Protein AF-A0A2T4VNY6-F1 (afdb_monomer)

Sequence (238 aa):
MWALVLLGVLLARRQWLRTSVVDACFAGVVLPFLPVFALAEHAMARSGLVWVPMKGPQLVMLALGVFAPIGLWLGGGLISVFALEAVVLWYTLGLGEHPGVRSPWEPWVTLVYGGLALAMLAYRVRSHTIELRLREARAEAEALERLARLFLVVRDATNTPLQTLELSLALLRKRHPECAPTVATMERSVERLRAFAQRLGIADPLVVWREGDESFDAESMLQRLEADLARELERRRR

Radius of gyration: 35.68 Å; Cα contacts (8 Å, |Δi|>4): 143; chains: 1; bounding box: 67×38×106 Å

Foldseek 3Di:
DLLVVLVVVCVVPVPPDDPVSLLVSVCVVLVVVLVVLLVVLVVVLVVLAADEHPPSLLVSLQCLLPPPPDPLVSSLVSLVVSLVSQVVSCVVSVLCPRPRYPDNPPPVVSVVSSVVSSVSNVVVVVVVVVVVVVVVVVVVLVVLQVVLVLLLLVLVVLPVVLVVLVVVLVVCCVPCVVCVVVSVVSVVVSVVSVVVSVVSCVSVVSHDDDPPCPDDPSVVVVVVVVVVVVVVVVVVVD

Secondary structure (DSSP, 8-state):
-HHHHHHHHHHHTTTS--HHHHHHHHHHHHTTHHHHHHHHHHHHHHH---B-TTHHHHHHHHHHHHH--S-HHHHHHHHHHHHHHHHHHHHHTTTTT-TTB--TTTTHHHHHHHHHHHHHHHHHHHHHHHHHHHHHHHHHHHHHHHHHHHHHHHHHHHHHHHHHHHHHHHHHHHH-GGGHHHHHHHHHHHHHHHHHHHHHGGGGGG----TTTTS--HHHHHHHHHHHHHHHHHHHT-

Solvent-accessible surface area (backbone atoms only — not comparable to full-atom values): 13309 Å² total; per-residue (Å²): 111,70,63,58,54,54,49,51,54,50,64,74,42,64,91,74,67,50,68,68,58,55,41,52,51,51,48,64,59,53,58,64,48,54,64,52,51,55,50,49,52,57,52,47,68,73,63,71,54,77,51,73,80,71,54,68,57,45,53,49,30,41,47,44,25,70,66,54,91,44,56,72,67,62,46,45,48,50,37,50,50,52,43,49,49,53,47,53,50,41,67,75,67,44,47,84,78,39,92,37,53,80,62,84,61,62,58,59,57,51,48,51,43,37,52,50,15,48,52,45,37,52,49,52,58,50,49,54,54,51,51,50,53,51,50,51,53,48,52,52,51,53,51,51,33,50,52,25,49,49,34,46,34,52,31,59,63,45,48,61,59,49,53,52,50,53,52,51,50,55,51,46,54,72,74,41,62,92,49,46,75,60,52,58,52,51,53,55,51,51,51,51,52,50,55,50,39,54,60,36,54,71,33,57,86,62,49,82,87,53,97,82,63,84,76,74,59,47,65,64,53,50,52,52,48,54,56,50,52,53,54,54,56,54,58,75,74,107

Mean predicted aligned error: 12.11 Å

pLDDT: mean 81.72, std 9.08, range [50.19, 93.25]

Nearest PDB structures (foldseek):
  7mly-assembly1_C  TM=2.641E-01  e=6.240E+00  Sus scrofa

Structure (mmCIF, N/CA/C/O backbone):
data_AF-A0A2T4VNY6-F1
#
_entry.id   AF-A0A2T4VNY6-F1
#
loop_
_atom_site.group_PDB
_atom_site.id
_atom_site.type_symbol
_atom_site.label_atom_id
_atom_site.label_alt_id
_atom_site.label_comp_id
_atom_site.label_asym_id
_atom_site.label_entity_id
_atom_site.label_seq_id
_atom_site.pdbx_PDB_ins_code
_atom_site.Cartn_x
_atom_site.Cartn_y
_atom_site.Cartn_z
_atom_site.occupancy
_atom_site.B_iso_or_equiv
_atom_site.auth_seq_id
_atom_site.auth_comp_id
_atom_site.auth_asym_id
_atom_site.auth_atom_id
_atom_site.pdbx_PDB_model_num
ATOM 1 N N . MET A 1 1 ? -1.559 -4.144 -34.492 1.00 53.84 1 MET A N 1
ATOM 2 C CA . MET A 1 1 ? -2.510 -5.282 -34.471 1.00 53.84 1 MET A CA 1
ATOM 3 C C . MET A 1 1 ? -2.284 -6.214 -33.282 1.00 53.84 1 MET A C 1
ATOM 5 O O . MET A 1 1 ? -3.204 -6.367 -32.495 1.00 53.84 1 MET A O 1
ATOM 9 N N . TRP A 1 2 ? -1.079 -6.759 -33.073 1.00 56.75 2 TRP A N 1
ATOM 10 C CA . TRP A 1 2 ? -0.781 -7.697 -31.972 1.00 56.75 2 TRP A CA 1
ATOM 11 C C . TRP A 1 2 ? -1.066 -7.171 -30.554 1.00 56.75 2 TRP A C 1
ATOM 13 O O . TRP A 1 2 ? -1.678 -7.875 -29.754 1.00 56.75 2 TRP A O 1
ATOM 23 N N . ALA A 1 3 ? -0.725 -5.911 -30.263 1.00 57.19 3 ALA A N 1
ATOM 24 C CA . ALA A 1 3 ? -1.009 -5.295 -28.963 1.00 57.19 3 ALA A CA 1
ATOM 25 C C . ALA A 1 3 ? -2.515 -5.202 -28.648 1.00 57.19 3 ALA A C 1
ATOM 27 O O . ALA A 1 3 ? -2.902 -5.373 -27.500 1.00 57.19 3 ALA A O 1
ATOM 28 N N . LEU A 1 4 ? -3.368 -4.995 -29.662 1.00 60.97 4 LEU A N 1
ATOM 29 C CA . LEU A 1 4 ? -4.827 -4.910 -29.501 1.00 60.97 4 LEU A CA 1
ATOM 30 C C . LEU A 1 4 ? -5.461 -6.283 -29.248 1.00 60.97 4 LEU A C 1
ATOM 32 O O . LEU A 1 4 ? -6.400 -6.385 -28.465 1.00 60.97 4 LEU A O 1
ATOM 36 N N . VAL A 1 5 ? -4.919 -7.340 -29.860 1.00 66.44 5 VAL A N 1
ATOM 37 C CA . VAL A 1 5 ? -5.351 -8.725 -29.611 1.00 66.44 5 VAL A CA 1
ATOM 38 C C . VAL A 1 5 ? -5.006 -9.140 -28.180 1.00 66.44 5 VAL A C 1
ATOM 40 O O . VAL A 1 5 ? -5.855 -9.673 -27.471 1.00 66.44 5 VAL A O 1
ATOM 43 N N . LEU A 1 6 ? -3.794 -8.822 -27.716 1.00 63.91 6 LEU A N 1
ATOM 44 C CA . LEU A 1 6 ? -3.367 -9.073 -26.337 1.00 63.91 6 LEU A CA 1
ATOM 45 C C . LEU A 1 6 ? -4.180 -8.261 -25.314 1.00 63.91 6 LEU A C 1
ATOM 47 O O . LEU A 1 6 ? -4.597 -8.812 -2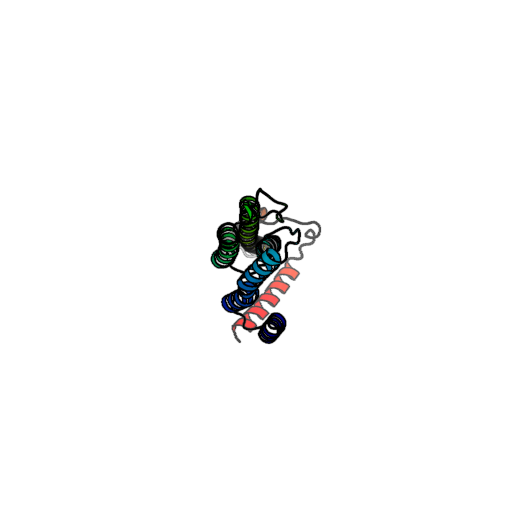4.296 1.00 63.91 6 LEU A O 1
ATOM 51 N N . LEU A 1 7 ? -4.488 -6.993 -25.615 1.00 64.69 7 LEU A N 1
ATOM 52 C CA . LEU A 1 7 ? -5.381 -6.161 -24.798 1.00 64.69 7 LEU A CA 1
ATOM 53 C C . LEU A 1 7 ? -6.800 -6.740 -24.727 1.00 64.69 7 LEU A C 1
ATOM 55 O O . LEU A 1 7 ? -7.385 -6.779 -23.647 1.00 64.69 7 LEU A O 1
ATOM 59 N N . GLY A 1 8 ? -7.331 -7.240 -25.846 1.00 71.81 8 GLY A N 1
ATOM 60 C CA . GLY A 1 8 ? -8.638 -7.899 -25.900 1.00 71.81 8 GLY A CA 1
ATOM 61 C C . GLY A 1 8 ? -8.691 -9.182 -25.066 1.00 71.81 8 GLY A C 1
ATOM 62 O O . GLY A 1 8 ? -9.647 -9.399 -24.324 1.00 71.81 8 GLY A O 1
ATOM 63 N N . VAL A 1 9 ? -7.634 -9.999 -25.113 1.00 64.38 9 VAL A N 1
ATOM 64 C CA . VAL A 1 9 ? -7.513 -11.224 -24.304 1.00 64.38 9 VAL A CA 1
ATOM 65 C C . VAL A 1 9 ? -7.380 -10.905 -22.809 1.00 64.38 9 VAL A C 1
ATOM 67 O O . VAL A 1 9 ? -7.988 -11.585 -21.979 1.00 64.38 9 VAL A O 1
ATOM 70 N N . LEU A 1 10 ? -6.643 -9.848 -22.455 1.00 61.59 10 LEU A N 1
ATOM 71 C CA . LEU A 1 10 ? -6.518 -9.366 -21.075 1.00 61.59 10 LEU A CA 1
ATOM 72 C C . LEU A 1 10 ? -7.848 -8.839 -20.521 1.00 61.59 10 LEU A C 1
ATOM 74 O O . LEU A 1 10 ? -8.231 -9.192 -19.405 1.00 61.59 10 LEU A O 1
ATOM 78 N N . LEU A 1 11 ? -8.582 -8.043 -21.303 1.00 66.62 11 LEU A N 1
ATOM 79 C CA . LEU A 1 11 ? -9.905 -7.546 -20.915 1.00 66.62 11 LEU A CA 1
ATOM 80 C C . LEU A 1 11 ? -10.918 -8.683 -20.745 1.00 66.62 11 LEU A C 1
ATOM 82 O O . LEU A 1 11 ? -11.695 -8.664 -19.791 1.00 66.62 11 LEU A O 1
ATOM 86 N N . ALA A 1 12 ? -10.869 -9.699 -21.609 1.00 68.06 12 ALA A N 1
ATOM 87 C CA . ALA A 1 12 ? -11.760 -10.855 -21.540 1.00 68.06 12 ALA A CA 1
ATOM 88 C C . ALA A 1 12 ? -11.491 -11.767 -20.327 1.00 68.06 12 ALA A C 1
ATOM 90 O O . ALA A 1 12 ? -12.400 -12.448 -19.859 1.00 68.06 12 ALA A O 1
ATOM 91 N N . ARG A 1 13 ? -10.262 -11.785 -19.787 1.00 65.62 13 ARG A N 1
ATOM 92 C CA . ARG A 1 13 ? -9.865 -12.644 -18.651 1.00 65.62 13 ARG A CA 1
ATOM 93 C C . ARG A 1 13 ? -9.590 -11.887 -17.348 1.00 65.62 13 ARG A C 1
ATOM 95 O O . ARG A 1 13 ? -8.937 -12.425 -16.453 1.00 65.62 13 ARG A O 1
ATOM 102 N N . ARG A 1 14 ? -10.145 -10.675 -17.203 1.00 60.75 14 ARG A N 1
ATOM 103 C CA . ARG A 1 14 ? -9.954 -9.745 -16.065 1.00 60.75 14 ARG A CA 1
ATOM 104 C C . ARG A 1 14 ? -10.082 -10.376 -14.668 1.00 60.75 14 ARG A C 1
ATOM 106 O O . ARG A 1 14 ? -9.452 -9.898 -13.734 1.00 60.75 14 ARG A O 1
ATOM 113 N N . GLN A 1 15 ? -10.875 -11.437 -14.518 1.00 60.34 15 GLN A N 1
ATOM 114 C CA . GLN A 1 15 ? -11.216 -12.032 -13.219 1.00 60.34 15 GLN A CA 1
ATOM 115 C C . GLN A 1 15 ? -10.209 -13.085 -12.703 1.00 60.34 15 GLN A C 1
ATOM 117 O O . GLN A 1 15 ? -10.272 -13.444 -11.534 1.00 60.34 15 GLN A O 1
ATOM 122 N N . TRP A 1 16 ? -9.269 -13.559 -13.536 1.00 56.53 16 TRP A N 1
ATOM 123 C CA . TRP A 1 16 ? -8.341 -14.664 -13.203 1.00 56.53 16 TRP A CA 1
ATOM 124 C C . TRP A 1 16 ? -6.871 -14.335 -13.503 1.00 56.53 16 TRP A C 1
ATOM 126 O O . TRP A 1 16 ? -6.031 -15.221 -13.684 1.00 56.53 16 TRP A O 1
ATOM 136 N N . LEU A 1 17 ? -6.549 -13.049 -13.614 1.00 57.88 17 LEU A N 1
ATOM 137 C CA . LEU A 1 17 ? -5.232 -12.603 -14.044 1.00 57.88 17 LEU A CA 1
ATOM 138 C C . LEU A 1 17 ? -4.223 -12.667 -12.901 1.00 57.88 17 LEU A C 1
ATOM 140 O O . LEU A 1 17 ? -4.126 -11.775 -12.064 1.00 57.88 17 LEU A O 1
ATOM 144 N N . ARG A 1 18 ? -3.436 -13.747 -12.909 1.00 71.69 18 ARG A N 1
ATOM 145 C CA . ARG A 1 18 ? -2.173 -13.822 -12.174 1.00 71.69 18 ARG A CA 1
ATOM 146 C C . ARG A 1 18 ? -1.235 -12.723 -12.676 1.00 71.69 18 ARG A C 1
ATOM 148 O O . ARG A 1 18 ? -1.116 -12.515 -13.884 1.00 71.69 18 ARG A O 1
ATOM 155 N N . THR A 1 19 ? -0.533 -12.074 -11.752 1.00 73.75 19 THR A N 1
ATOM 156 C CA . THR A 1 19 ? 0.481 -11.038 -12.018 1.00 73.75 19 THR A CA 1
ATOM 157 C C . THR A 1 19 ? 1.498 -11.469 -13.077 1.00 73.75 19 THR A C 1
ATOM 159 O O . THR A 1 19 ? 1.811 -10.695 -13.975 1.00 73.75 19 THR A O 1
ATOM 162 N N . SER A 1 20 ? 1.900 -12.743 -13.080 1.00 74.00 20 SER A N 1
ATOM 163 C CA . SER A 1 20 ? 2.827 -13.292 -14.079 1.00 74.00 20 SER A CA 1
ATOM 164 C C . SER A 1 20 ? 2.315 -13.248 -15.525 1.00 74.00 20 SER A C 1
ATOM 166 O O . SER A 1 20 ? 3.112 -13.121 -16.450 1.00 74.00 20 SER A O 1
ATOM 168 N N . VAL A 1 21 ? 0.999 -13.339 -15.750 1.00 78.19 21 VAL A N 1
ATOM 169 C CA . VAL A 1 21 ? 0.408 -13.298 -17.101 1.00 78.19 21 VAL A CA 1
ATOM 170 C C . VAL A 1 21 ? 0.390 -11.868 -17.638 1.00 78.19 21 VAL A C 1
ATOM 172 O O . VAL A 1 21 ? 0.643 -11.655 -18.822 1.00 78.19 21 VAL A O 1
ATOM 175 N N . VAL A 1 22 ? 0.137 -10.888 -16.766 1.00 78.50 22 VAL A N 1
ATOM 176 C CA . VAL A 1 22 ? 0.217 -9.461 -17.115 1.00 78.50 22 VAL A CA 1
ATOM 177 C C . VAL A 1 22 ? 1.655 -9.094 -17.475 1.00 78.50 22 VAL A C 1
ATOM 179 O O . VAL A 1 22 ? 1.878 -8.479 -18.517 1.00 78.50 22 VAL A O 1
ATOM 182 N N . ASP A 1 23 ? 2.623 -9.545 -16.676 1.00 78.06 23 ASP A N 1
ATOM 183 C CA . ASP A 1 23 ? 4.048 -9.296 -16.911 1.00 78.06 23 ASP A CA 1
ATOM 184 C C . ASP A 1 23 ? 4.531 -9.921 -18.226 1.00 78.06 23 ASP A C 1
ATOM 186 O O . ASP A 1 23 ? 5.184 -9.252 -19.027 1.00 78.06 23 ASP A O 1
ATOM 190 N N . ALA A 1 24 ? 4.158 -11.177 -18.498 1.00 77.94 24 ALA A N 1
ATOM 191 C CA . ALA A 1 24 ? 4.508 -11.862 -19.742 1.00 77.94 24 ALA A CA 1
ATOM 192 C C . ALA A 1 24 ? 3.873 -11.194 -20.972 1.00 77.94 24 ALA A C 1
ATOM 194 O O . ALA A 1 24 ? 4.525 -11.028 -22.002 1.00 77.94 24 ALA A O 1
ATOM 195 N N . CYS A 1 25 ? 2.611 -10.773 -20.863 1.00 82.19 25 CYS A N 1
ATOM 196 C CA . CYS A 1 25 ? 1.921 -10.057 -21.929 1.00 82.19 25 CYS A CA 1
ATOM 197 C C . CYS A 1 25 ? 2.586 -8.707 -22.216 1.00 82.19 25 CYS A C 1
ATOM 199 O O . CYS A 1 25 ? 2.786 -8.345 -23.374 1.00 82.19 25 CYS A O 1
ATOM 201 N N . PHE A 1 26 ? 2.944 -7.968 -21.167 1.00 80.06 26 PHE A N 1
ATOM 202 C CA . PHE A 1 26 ? 3.612 -6.682 -21.300 1.00 80.06 26 PHE A CA 1
ATOM 203 C C . PHE A 1 26 ? 5.006 -6.842 -21.920 1.00 80.06 26 PHE A C 1
ATOM 205 O O . PHE A 1 26 ? 5.328 -6.150 -22.885 1.00 80.06 26 PHE A O 1
ATOM 212 N N . ALA A 1 27 ? 5.800 -7.807 -21.443 1.00 81.56 27 ALA A N 1
ATOM 213 C CA . ALA A 1 27 ? 7.085 -8.143 -22.049 1.00 81.56 27 ALA A CA 1
ATOM 214 C C . ALA A 1 27 ? 6.918 -8.511 -23.531 1.00 81.56 27 ALA A C 1
ATOM 216 O O . ALA A 1 27 ? 7.648 -7.990 -24.365 1.00 81.56 27 ALA A O 1
ATOM 217 N N . GLY A 1 28 ? 5.907 -9.315 -23.877 1.00 82.56 28 GLY A N 1
ATOM 218 C CA . GLY A 1 28 ? 5.599 -9.690 -25.260 1.00 82.56 28 GLY A CA 1
ATOM 219 C C . GLY A 1 28 ? 5.194 -8.522 -26.167 1.00 82.56 28 GLY A C 1
ATOM 220 O O . GLY A 1 28 ? 5.433 -8.582 -27.369 1.00 82.56 28 GLY A O 1
ATOM 221 N N . VAL A 1 29 ? 4.622 -7.444 -25.619 1.00 84.81 29 VAL A N 1
ATOM 222 C CA . VAL A 1 29 ? 4.325 -6.217 -26.379 1.00 84.81 29 VAL A CA 1
ATOM 223 C C . VAL A 1 29 ? 5.580 -5.376 -26.592 1.00 84.81 29 VAL A C 1
ATOM 225 O O . VAL A 1 29 ? 5.722 -4.764 -27.648 1.00 84.81 29 VAL A O 1
ATOM 228 N N . VAL A 1 30 ? 6.485 -5.340 -25.613 1.00 84.50 30 VAL A N 1
ATOM 229 C CA . VAL A 1 30 ? 7.654 -4.455 -25.648 1.00 84.50 30 VAL A CA 1
ATOM 230 C C . VAL A 1 30 ? 8.851 -5.081 -26.372 1.00 84.50 30 VAL A C 1
ATOM 232 O O . VAL A 1 30 ? 9.540 -4.387 -27.113 1.00 84.50 30 VAL A O 1
ATOM 235 N N . LEU A 1 31 ? 9.091 -6.385 -26.222 1.00 85.50 31 LEU A N 1
ATOM 236 C CA . LEU A 1 31 ? 10.227 -7.084 -26.844 1.00 85.50 31 LEU A CA 1
ATOM 237 C C . LEU A 1 31 ? 10.340 -6.887 -28.368 1.00 85.50 31 LEU A C 1
ATOM 239 O O . LEU A 1 31 ? 11.452 -6.673 -28.847 1.00 85.50 31 LEU A O 1
ATOM 243 N N . PRO A 1 32 ? 9.238 -6.905 -29.145 1.00 88.31 32 PRO A N 1
ATOM 244 C CA . PRO A 1 32 ? 9.289 -6.676 -30.586 1.00 88.31 32 PRO A CA 1
ATOM 245 C C . PRO A 1 32 ? 9.816 -5.295 -30.989 1.00 88.31 32 PRO A C 1
ATOM 247 O O . PRO A 1 32 ? 10.203 -5.122 -32.141 1.00 88.31 32 PRO A O 1
ATOM 250 N N . PHE A 1 33 ? 9.851 -4.314 -30.080 1.00 85.88 33 PHE A N 1
ATOM 251 C CA . PHE A 1 33 ? 10.406 -2.997 -30.387 1.00 85.88 33 PHE A CA 1
ATOM 252 C C . PHE A 1 33 ? 11.932 -3.009 -30.535 1.00 85.88 33 PHE A C 1
ATOM 254 O O . PHE A 1 33 ? 12.436 -2.186 -31.291 1.00 85.88 33 PHE A O 1
ATOM 261 N N . LEU A 1 34 ? 12.646 -3.950 -29.900 1.00 84.69 34 LEU A N 1
ATOM 262 C CA . LEU A 1 34 ? 14.105 -4.101 -30.033 1.00 84.69 34 LEU A CA 1
ATOM 263 C C . LEU A 1 34 ? 14.524 -4.252 -31.516 1.00 84.69 34 LEU A C 1
ATOM 265 O O . LEU A 1 34 ? 15.126 -3.332 -32.077 1.00 84.69 34 LEU A O 1
ATOM 269 N N . PRO A 1 35 ? 14.097 -5.311 -32.246 1.00 87.56 35 PRO A N 1
ATOM 270 C CA . PRO A 1 35 ? 14.484 -5.469 -33.648 1.00 87.56 35 PRO A CA 1
ATOM 271 C C . PRO A 1 35 ? 13.928 -4.361 -34.552 1.00 87.56 35 PRO A C 1
ATOM 273 O O . PRO A 1 35 ? 14.544 -4.040 -35.567 1.00 87.56 35 PRO A O 1
ATOM 276 N N . VAL A 1 36 ? 12.785 -3.757 -34.202 1.00 87.94 36 VAL A N 1
ATOM 277 C CA . VAL A 1 36 ? 12.214 -2.631 -34.958 1.00 87.94 36 VAL A CA 1
ATOM 278 C C . VAL A 1 36 ? 13.118 -1.403 -34.871 1.00 87.94 36 VAL A C 1
ATOM 280 O O . VAL A 1 36 ? 13.376 -0.777 -35.898 1.00 87.94 36 VAL A O 1
ATOM 283 N N . PHE A 1 37 ? 13.630 -1.069 -33.684 1.00 85.81 37 PHE A N 1
ATOM 284 C CA . PHE A 1 37 ? 14.559 0.048 -33.524 1.00 85.81 37 PHE A CA 1
ATOM 285 C C . PHE A 1 37 ? 15.909 -0.242 -34.166 1.00 85.81 37 PHE A C 1
ATOM 287 O O . PHE A 1 37 ? 16.418 0.612 -34.890 1.00 85.81 37 PHE A O 1
ATOM 294 N N . ALA A 1 38 ? 16.440 -1.455 -34.001 1.00 86.06 38 ALA A N 1
ATOM 295 C CA . ALA A 1 38 ? 17.663 -1.861 -34.680 1.00 86.06 38 ALA A CA 1
ATOM 296 C C . ALA A 1 38 ? 17.542 -1.705 -36.208 1.00 86.06 38 ALA A C 1
ATOM 298 O O . ALA A 1 38 ? 18.424 -1.124 -36.842 1.00 86.06 38 ALA A O 1
ATOM 299 N N . LEU A 1 39 ? 16.433 -2.160 -36.803 1.00 87.69 39 LEU A N 1
ATOM 300 C CA . LEU A 1 39 ? 16.184 -2.037 -38.240 1.00 87.69 39 LEU A CA 1
ATOM 301 C C . LEU A 1 39 ? 16.003 -0.576 -38.676 1.00 87.69 39 LEU A C 1
ATOM 303 O O . LEU A 1 39 ? 16.523 -0.185 -39.721 1.00 87.69 39 LEU A O 1
ATOM 307 N N . ALA A 1 40 ? 15.287 0.230 -37.887 1.00 85.25 40 ALA A N 1
ATOM 308 C CA . ALA A 1 40 ? 15.065 1.644 -38.176 1.00 85.25 40 ALA A CA 1
ATOM 309 C C . ALA A 1 40 ? 16.384 2.432 -38.204 1.00 85.25 40 ALA A C 1
ATOM 311 O O . ALA A 1 40 ? 16.615 3.197 -39.138 1.00 85.25 40 ALA A O 1
ATOM 312 N N . GLU A 1 41 ? 17.273 2.195 -37.239 1.00 82.88 41 GLU A N 1
ATOM 313 C CA . GLU A 1 41 ? 18.590 2.841 -37.180 1.00 82.88 41 GLU A CA 1
ATOM 314 C C . GLU A 1 41 ? 19.491 2.383 -38.336 1.00 82.88 41 GLU A C 1
ATOM 316 O O . GLU A 1 41 ? 20.132 3.207 -38.984 1.00 82.88 41 GLU A O 1
ATOM 321 N N . HIS A 1 42 ? 19.463 1.093 -38.693 1.00 84.12 42 HIS A N 1
ATOM 322 C CA . HIS A 1 42 ? 20.175 0.593 -39.877 1.00 84.12 42 HIS A CA 1
ATOM 323 C C . HIS A 1 42 ? 19.663 1.214 -41.185 1.00 84.12 42 HIS A C 1
ATOM 325 O O . HIS A 1 42 ? 20.454 1.489 -42.089 1.00 84.12 42 HIS A O 1
ATOM 331 N N . ALA A 1 43 ? 18.350 1.414 -41.316 1.00 84.50 43 ALA A N 1
ATOM 332 C CA . ALA A 1 43 ? 17.756 2.041 -42.492 1.00 84.50 43 ALA A CA 1
ATOM 333 C C . ALA A 1 43 ? 18.121 3.531 -42.580 1.00 84.50 43 ALA A C 1
ATOM 335 O O . ALA A 1 43 ? 18.477 4.013 -43.656 1.00 84.50 43 ALA A O 1
ATOM 336 N N . MET A 1 44 ? 18.090 4.242 -41.448 1.00 80.69 44 MET A N 1
ATOM 337 C CA . MET A 1 44 ? 18.457 5.658 -41.377 1.00 80.69 44 MET A CA 1
ATOM 338 C C . MET A 1 44 ? 19.943 5.878 -41.654 1.00 80.69 44 MET A C 1
ATOM 340 O O . MET A 1 44 ? 20.270 6.752 -42.458 1.00 80.69 44 MET A O 1
ATOM 344 N N . ALA A 1 45 ? 20.821 5.019 -41.129 1.00 80.44 45 ALA A N 1
ATOM 345 C CA . ALA A 1 45 ? 22.256 5.067 -41.408 1.00 80.44 45 ALA A CA 1
ATOM 346 C C . ALA A 1 45 ? 22.577 4.997 -42.909 1.00 80.44 45 ALA A C 1
ATOM 348 O O . ALA A 1 45 ? 23.438 5.723 -43.401 1.00 80.44 45 ALA A O 1
ATOM 349 N N . ARG A 1 46 ? 21.831 4.189 -43.673 1.00 82.44 46 ARG A N 1
ATOM 350 C CA . ARG A 1 46 ? 22.010 4.079 -45.132 1.00 82.44 46 ARG A CA 1
ATOM 351 C C . ARG A 1 46 ? 21.381 5.223 -45.927 1.00 82.44 46 ARG A C 1
ATOM 353 O O . ARG A 1 46 ? 21.729 5.401 -47.089 1.00 82.44 46 ARG A O 1
ATOM 360 N N . SER A 1 47 ? 20.445 5.969 -45.341 1.00 80.31 47 SER A N 1
ATOM 361 C CA . SER A 1 47 ? 19.680 7.005 -46.048 1.00 80.31 47 SER A CA 1
ATOM 362 C C . SER A 1 47 ? 20.461 8.302 -46.288 1.00 80.31 47 SER A C 1
ATOM 364 O O . SER A 1 47 ? 20.057 9.107 -47.123 1.00 80.31 47 SER A O 1
ATOM 366 N N . GLY A 1 48 ? 21.564 8.522 -45.560 1.00 72.25 48 GLY A N 1
ATOM 367 C CA . GLY A 1 48 ? 22.387 9.733 -45.666 1.00 72.25 48 GLY A CA 1
ATOM 368 C C . GLY A 1 48 ? 21.715 11.017 -45.160 1.00 72.25 48 GLY A C 1
ATOM 369 O O . GLY A 1 48 ? 22.296 12.095 -45.275 1.00 72.25 48 GLY A O 1
ATOM 370 N N . LEU A 1 49 ? 20.503 10.924 -44.604 1.00 80.81 49 LEU A N 1
ATOM 371 C CA . LEU A 1 49 ? 19.807 12.048 -43.983 1.00 80.81 49 LEU A CA 1
ATOM 372 C C . LEU A 1 49 ? 20.465 12.423 -42.648 1.00 80.81 49 LEU A C 1
ATOM 374 O O . L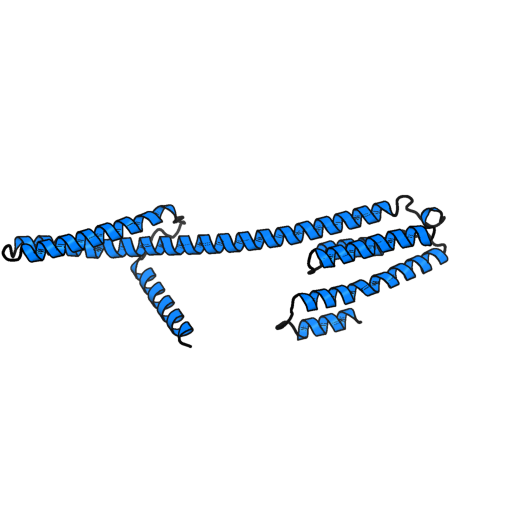EU A 1 49 ? 21.212 11.644 -42.068 1.00 80.81 49 LEU A O 1
ATOM 378 N N . VAL A 1 50 ? 20.170 13.622 -42.145 1.00 79.50 50 VAL A N 1
ATOM 379 C CA . VAL A 1 50 ? 20.526 14.012 -40.774 1.00 79.50 50 VAL A CA 1
ATOM 380 C C . VAL A 1 50 ? 19.418 13.526 -39.844 1.00 79.50 50 VAL A C 1
ATOM 382 O O . VAL A 1 50 ? 18.268 13.942 -39.992 1.00 79.50 50 VAL A O 1
ATOM 385 N N . TRP A 1 51 ? 19.748 12.678 -38.872 1.00 80.75 51 TRP A N 1
ATOM 386 C CA . TRP A 1 51 ? 18.807 12.228 -37.843 1.00 80.75 51 TRP A CA 1
ATOM 387 C C . TRP A 1 51 ? 19.430 12.316 -36.450 1.00 80.75 51 TRP A C 1
ATOM 389 O O . TRP A 1 51 ? 20.629 12.551 -36.284 1.00 80.75 51 TRP A O 1
ATOM 399 N N . VAL A 1 52 ? 18.584 12.186 -35.429 1.00 80.69 52 VAL A N 1
ATOM 400 C CA . VAL A 1 52 ? 19.031 12.070 -34.041 1.00 80.69 52 VAL A CA 1
ATOM 401 C C . VAL A 1 52 ? 18.888 10.601 -33.644 1.00 80.69 52 VAL A C 1
ATOM 403 O O . VAL A 1 52 ? 17.745 10.142 -33.532 1.00 80.69 52 VAL A O 1
ATOM 406 N N . PRO A 1 53 ? 19.999 9.865 -33.482 1.00 77.75 53 PRO A N 1
ATOM 407 C CA . PRO A 1 53 ? 19.942 8.452 -33.146 1.00 77.75 53 PRO A CA 1
ATOM 408 C C . PRO A 1 53 ? 19.333 8.217 -31.754 1.00 77.75 53 PRO A C 1
ATOM 410 O O . PRO A 1 53 ? 19.200 9.121 -30.926 1.00 77.75 53 PRO A O 1
ATOM 413 N N . MET A 1 54 ? 18.872 6.989 -31.514 1.00 78.19 54 MET A N 1
ATOM 414 C CA . MET A 1 54 ? 18.521 6.454 -30.189 1.00 78.19 54 MET A CA 1
ATOM 415 C C . MET A 1 54 ? 17.368 7.150 -29.439 1.00 78.19 54 MET A C 1
ATOM 417 O O . MET A 1 54 ? 17.096 6.829 -28.277 1.00 78.19 54 MET A O 1
ATOM 421 N N . LYS A 1 55 ? 16.605 8.041 -30.087 1.00 82.69 55 LYS A N 1
ATOM 422 C CA . LYS A 1 55 ? 15.420 8.676 -29.476 1.00 82.69 55 LYS A CA 1
ATOM 423 C C . LYS A 1 55 ? 14.298 7.685 -29.171 1.00 82.69 55 LYS A C 1
ATOM 425 O O . LYS A 1 55 ? 13.642 7.811 -28.138 1.00 82.69 55 LYS A O 1
ATOM 430 N N . GLY A 1 56 ? 14.104 6.687 -30.034 1.00 84.44 56 GLY A N 1
ATOM 431 C CA . GLY A 1 56 ? 13.117 5.620 -29.834 1.00 84.44 56 GLY A CA 1
ATOM 432 C C . GLY A 1 56 ? 13.356 4.841 -28.532 1.00 84.44 56 GLY A C 1
ATOM 433 O O . GLY A 1 56 ? 12.486 4.857 -27.658 1.00 84.44 56 GLY A O 1
ATOM 434 N N . PRO A 1 57 ? 14.548 4.241 -28.346 1.00 85.19 57 PRO A N 1
ATOM 435 C CA . PRO A 1 57 ? 14.917 3.559 -27.108 1.00 85.19 57 PRO A CA 1
ATOM 436 C C . PRO A 1 57 ? 14.796 4.435 -25.854 1.00 85.19 57 PRO A C 1
ATOM 438 O O . PRO A 1 57 ? 14.270 3.969 -24.846 1.00 85.19 57 PRO A O 1
ATOM 441 N N . GLN A 1 58 ? 15.213 5.709 -25.903 1.00 87.25 58 GLN A N 1
ATOM 442 C CA . GLN A 1 58 ? 15.087 6.641 -24.766 1.00 87.25 58 GLN A CA 1
ATOM 443 C C . GLN A 1 58 ? 13.625 6.812 -24.319 1.00 87.25 58 GLN A C 1
ATOM 445 O O . GLN A 1 58 ? 13.320 6.721 -23.127 1.00 87.25 58 GLN A O 1
ATOM 450 N N . LEU A 1 59 ? 12.708 7.022 -25.271 1.00 88.00 59 LEU A N 1
ATOM 451 C CA . LEU A 1 59 ? 11.280 7.175 -24.981 1.00 88.00 59 LEU A CA 1
ATOM 452 C C . LEU A 1 59 ? 10.665 5.886 -24.434 1.00 88.00 59 LEU A C 1
ATOM 454 O O . LEU A 1 59 ? 9.875 5.941 -23.493 1.00 88.00 59 LEU A O 1
ATOM 458 N N . VAL A 1 60 ? 11.047 4.728 -24.980 1.00 87.19 60 VAL A N 1
ATOM 459 C CA . VAL A 1 60 ? 10.556 3.432 -24.493 1.00 87.19 60 VAL A CA 1
ATOM 460 C C . VAL A 1 60 ? 11.075 3.136 -23.090 1.00 87.19 60 VAL A C 1
ATOM 462 O O . VAL A 1 60 ? 10.288 2.718 -22.248 1.00 87.19 60 VAL A O 1
ATOM 465 N N . MET A 1 61 ? 12.343 3.418 -22.785 1.00 87.44 61 MET A N 1
ATOM 466 C CA . MET A 1 61 ? 12.890 3.259 -21.431 1.00 87.44 61 MET A CA 1
ATOM 467 C C . MET A 1 61 ? 12.156 4.135 -20.408 1.00 87.44 61 MET A C 1
ATOM 469 O O . MET A 1 61 ? 11.780 3.648 -19.343 1.00 87.44 61 MET A O 1
ATOM 473 N N . LEU A 1 62 ? 11.872 5.398 -20.737 1.00 88.81 62 LEU A N 1
ATOM 474 C CA . LEU A 1 62 ? 11.074 6.270 -19.867 1.00 88.81 62 LEU A CA 1
ATOM 475 C C . LEU A 1 62 ? 9.634 5.768 -19.709 1.00 88.81 62 LEU A C 1
ATOM 477 O O . LEU A 1 62 ? 9.114 5.721 -18.594 1.00 88.81 62 LEU A O 1
ATOM 481 N N . ALA A 1 63 ? 9.001 5.350 -20.806 1.00 87.38 63 ALA A N 1
ATOM 482 C CA . ALA A 1 63 ? 7.661 4.778 -20.768 1.00 87.38 63 ALA A CA 1
ATOM 483 C C . ALA A 1 63 ? 7.621 3.502 -19.914 1.00 87.38 63 ALA A C 1
ATOM 485 O O . ALA A 1 63 ? 6.676 3.308 -19.156 1.00 87.38 63 ALA A O 1
ATOM 486 N N . LEU A 1 64 ? 8.662 2.668 -19.969 1.00 85.62 64 LEU A N 1
ATOM 487 C CA . LEU A 1 64 ? 8.826 1.505 -19.101 1.00 85.62 64 LEU A CA 1
ATOM 488 C C . LEU A 1 64 ? 8.937 1.917 -17.631 1.00 85.62 64 LEU A C 1
ATOM 490 O O . LEU A 1 64 ? 8.212 1.374 -16.804 1.00 85.62 64 LEU A O 1
ATOM 494 N N . GLY A 1 65 ? 9.767 2.908 -17.302 1.00 85.06 65 GLY A N 1
ATOM 495 C CA . GLY A 1 65 ? 9.897 3.405 -15.928 1.00 85.06 65 GLY A CA 1
ATOM 496 C C . GLY A 1 65 ? 8.579 3.928 -15.339 1.00 85.06 65 GLY A C 1
ATOM 497 O O . GLY A 1 65 ? 8.304 3.723 -14.157 1.00 85.06 65 GLY A O 1
ATOM 498 N N . VAL A 1 66 ? 7.737 4.563 -16.162 1.00 85.81 66 VAL A N 1
ATOM 499 C CA . VAL A 1 66 ? 6.448 5.132 -15.734 1.00 85.81 66 VAL A CA 1
ATOM 500 C C . VAL A 1 66 ? 5.334 4.088 -15.712 1.00 85.81 66 VAL A C 1
ATOM 502 O O . VAL A 1 66 ? 4.642 3.949 -14.704 1.00 85.81 66 VAL A O 1
ATOM 505 N N . PHE A 1 67 ? 5.138 3.365 -16.816 1.00 81.19 67 PHE A N 1
ATOM 506 C CA . PHE A 1 67 ? 3.938 2.564 -17.060 1.00 81.19 67 PHE A CA 1
ATOM 507 C C . PHE A 1 67 ? 4.095 1.084 -16.749 1.00 81.19 67 PHE A C 1
ATOM 509 O O . PHE A 1 67 ? 3.070 0.417 -16.622 1.00 81.19 67 PHE A O 1
ATOM 516 N N . ALA A 1 68 ? 5.315 0.552 -16.610 1.00 76.94 68 ALA A N 1
ATOM 517 C CA . ALA A 1 68 ? 5.484 -0.880 -16.391 1.00 76.94 68 ALA A CA 1
ATOM 518 C C . ALA A 1 68 ? 4.722 -1.306 -15.121 1.00 76.94 68 ALA A C 1
ATOM 520 O O . ALA A 1 68 ? 5.010 -0.799 -14.034 1.00 76.94 68 ALA A O 1
ATOM 521 N N . PRO A 1 69 ? 3.743 -2.224 -15.219 1.00 68.31 69 PRO A N 1
ATOM 522 C CA . PRO A 1 69 ? 3.134 -2.858 -14.047 1.00 68.31 69 PRO A CA 1
ATOM 523 C C . PRO A 1 69 ? 4.060 -3.917 -13.421 1.00 68.31 69 PRO A C 1
ATOM 525 O O . PRO A 1 69 ? 3.671 -4.601 -12.480 1.00 68.31 69 PRO A O 1
ATOM 528 N N . ILE A 1 70 ? 5.267 -4.054 -13.968 1.00 68.19 70 ILE A N 1
ATOM 529 C CA . ILE A 1 70 ? 6.165 -5.177 -13.782 1.00 68.19 70 ILE A CA 1
ATOM 530 C C . ILE A 1 70 ? 6.978 -5.025 -12.491 1.00 68.19 70 ILE A C 1
ATOM 532 O O . ILE A 1 70 ? 7.393 -3.923 -12.125 1.00 68.19 70 ILE A O 1
ATOM 536 N N . GLY A 1 71 ? 7.277 -6.147 -11.831 1.00 75.56 71 GLY A N 1
ATOM 537 C CA . GLY A 1 71 ? 8.231 -6.190 -10.724 1.00 75.56 71 GLY A CA 1
ATOM 538 C C . GLY A 1 71 ? 9.611 -5.617 -11.083 1.00 75.56 71 GLY A C 1
ATOM 539 O O . GLY A 1 71 ? 10.033 -5.613 -12.242 1.00 75.56 71 GLY A O 1
ATOM 540 N N . LEU A 1 72 ? 10.344 -5.173 -10.059 1.00 81.62 72 LEU A N 1
ATOM 541 C CA . LEU A 1 72 ? 11.627 -4.470 -10.203 1.00 81.62 72 LEU A CA 1
ATOM 542 C C . LEU A 1 72 ? 12.662 -5.257 -11.030 1.00 81.62 72 LEU A C 1
ATOM 544 O O . LEU A 1 72 ? 13.413 -4.668 -11.801 1.00 81.62 72 LEU A O 1
ATOM 548 N N . TRP A 1 73 ? 12.647 -6.589 -10.921 1.00 83.19 73 TRP A N 1
ATOM 549 C CA . TRP A 1 73 ? 13.539 -7.486 -11.658 1.00 83.19 73 TRP A CA 1
ATOM 550 C C . TRP A 1 73 ? 13.284 -7.498 -13.164 1.00 83.19 73 TRP A C 1
ATOM 552 O O . TRP A 1 73 ? 14.207 -7.292 -13.945 1.00 83.19 73 TRP A O 1
ATOM 562 N N . LEU A 1 74 ? 12.039 -7.730 -13.584 1.00 83.31 74 LEU A N 1
ATOM 563 C CA . LEU A 1 74 ? 11.696 -7.831 -15.003 1.00 83.31 74 LEU A CA 1
ATOM 564 C C . LEU A 1 74 ? 11.675 -6.446 -15.668 1.00 83.31 74 LEU A C 1
ATOM 566 O O . LEU A 1 74 ? 12.192 -6.304 -16.772 1.00 83.31 74 LEU A O 1
ATOM 570 N N . GLY A 1 75 ? 11.150 -5.415 -14.994 1.00 85.06 75 GLY A N 1
ATOM 571 C CA . GLY A 1 75 ? 11.186 -4.038 -15.498 1.00 85.06 75 GLY A CA 1
ATOM 572 C C . GLY A 1 75 ? 12.616 -3.505 -15.616 1.00 85.06 75 GLY A C 1
ATOM 573 O O . GLY A 1 75 ? 12.990 -2.964 -16.655 1.00 85.06 75 GLY A O 1
ATOM 574 N N . GLY A 1 76 ? 13.441 -3.732 -14.589 1.00 88.06 76 GLY A N 1
ATOM 575 C CA . GLY A 1 76 ? 14.854 -3.363 -14.614 1.00 88.06 76 GLY A CA 1
ATOM 576 C C . GLY A 1 76 ? 15.648 -4.149 -15.655 1.00 88.06 76 GLY A C 1
ATOM 577 O O . GLY A 1 76 ? 16.449 -3.566 -16.377 1.00 88.06 76 GLY A O 1
ATOM 578 N N . GLY A 1 77 ? 15.373 -5.449 -15.796 1.00 88.31 77 GLY A N 1
ATOM 579 C CA . GLY A 1 77 ? 15.953 -6.284 -16.845 1.00 88.31 77 GLY A CA 1
ATOM 580 C C . GLY A 1 77 ? 15.635 -5.761 -18.245 1.00 88.31 77 GLY A C 1
ATOM 581 O O . GLY A 1 77 ? 16.543 -5.623 -19.059 1.00 88.31 77 GLY A O 1
ATOM 582 N N . LEU A 1 78 ? 14.377 -5.393 -18.510 1.00 86.81 78 LEU A N 1
ATOM 583 C CA . LEU A 1 78 ? 13.976 -4.834 -19.802 1.00 86.81 78 LEU A CA 1
ATOM 584 C C . LEU A 1 78 ? 14.697 -3.512 -20.096 1.00 86.81 78 LEU A C 1
ATOM 586 O O . LEU A 1 78 ? 15.262 -3.361 -21.175 1.00 86.81 78 LEU A O 1
ATOM 590 N N . ILE A 1 79 ? 14.724 -2.580 -19.136 1.00 89.31 79 ILE A N 1
ATOM 591 C CA . ILE A 1 79 ? 15.428 -1.295 -19.293 1.00 89.31 79 ILE A CA 1
ATOM 592 C C . ILE A 1 79 ? 16.916 -1.535 -19.581 1.00 89.31 79 ILE A C 1
ATOM 594 O O . ILE A 1 79 ? 17.462 -0.925 -20.498 1.00 89.31 79 ILE A O 1
ATOM 598 N N . SER A 1 80 ? 17.554 -2.465 -18.866 1.00 88.94 80 SER A N 1
ATOM 599 C CA . SER A 1 80 ? 18.953 -2.839 -19.098 1.00 88.94 80 SER A CA 1
ATOM 600 C C . SER A 1 80 ? 19.188 -3.426 -20.490 1.00 88.94 80 SER A C 1
ATOM 602 O O . SER A 1 80 ? 20.198 -3.109 -21.110 1.00 88.94 80 SER A O 1
ATOM 604 N N . VAL A 1 81 ? 18.264 -4.241 -21.013 1.00 91.00 81 VAL A N 1
ATOM 605 C CA . VAL A 1 81 ? 18.359 -4.794 -22.376 1.00 91.00 81 VAL A CA 1
ATOM 606 C C . VAL A 1 81 ? 18.278 -3.686 -23.429 1.00 91.00 81 VAL A C 1
ATOM 608 O O . VAL A 1 81 ? 19.117 -3.657 -24.323 1.00 91.00 81 VAL A O 1
ATOM 611 N N . PHE A 1 82 ? 17.341 -2.740 -23.303 1.00 87.19 82 PHE A N 1
ATOM 612 C CA . PHE A 1 82 ? 17.253 -1.588 -24.218 1.00 87.19 82 PHE A CA 1
ATOM 613 C C . PHE A 1 82 ? 18.475 -0.665 -24.118 1.00 87.19 82 PHE A C 1
ATOM 615 O O . PHE A 1 82 ? 18.956 -0.155 -25.130 1.00 87.19 82 PHE A O 1
ATOM 622 N N . ALA A 1 83 ? 18.999 -0.451 -22.910 1.00 89.31 83 ALA A N 1
ATOM 623 C CA . ALA A 1 83 ? 20.216 0.326 -22.706 1.00 89.31 83 ALA A CA 1
ATOM 624 C C . ALA A 1 83 ? 21.434 -0.358 -23.350 1.00 89.31 83 ALA A C 1
ATOM 626 O O . ALA A 1 83 ? 22.228 0.302 -24.018 1.00 89.31 83 ALA A O 1
ATOM 627 N N . LEU A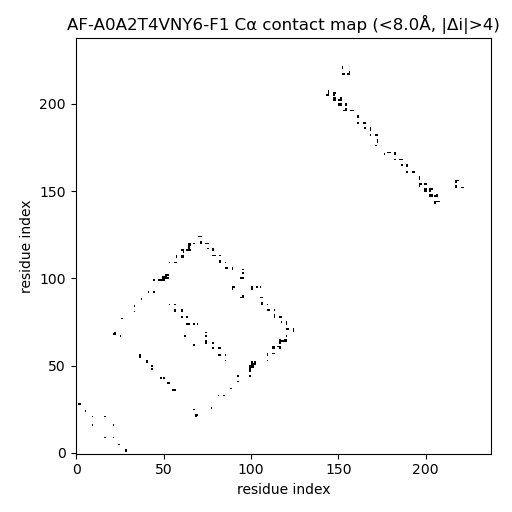 1 84 ? 21.558 -1.680 -23.192 1.00 89.50 84 LEU A N 1
ATOM 628 C CA . LEU A 1 84 ? 22.629 -2.470 -23.795 1.00 89.50 84 LEU A CA 1
ATOM 629 C C . LEU A 1 84 ? 22.524 -2.482 -25.324 1.00 89.50 84 LEU A C 1
ATOM 631 O O . LEU A 1 84 ? 23.533 -2.293 -25.996 1.00 89.50 84 LEU A O 1
ATOM 635 N N . GLU A 1 85 ? 21.320 -2.648 -25.875 1.00 86.75 85 GLU A N 1
ATOM 636 C CA . GLU A 1 85 ? 21.085 -2.592 -27.321 1.00 86.75 85 GLU A CA 1
ATOM 637 C C . GLU A 1 85 ? 21.538 -1.251 -27.909 1.00 86.75 85 GLU A C 1
ATOM 639 O O . GLU A 1 85 ? 22.258 -1.237 -28.905 1.00 86.75 85 GLU A O 1
ATOM 644 N N . ALA A 1 86 ? 21.199 -0.130 -27.265 1.00 84.81 86 ALA A N 1
ATOM 645 C CA . ALA A 1 86 ? 21.623 1.193 -27.721 1.00 84.81 86 ALA A CA 1
ATOM 646 C C . ALA A 1 86 ? 23.157 1.338 -27.760 1.00 84.81 86 ALA A C 1
ATOM 648 O O . ALA A 1 86 ? 23.704 1.917 -28.698 1.00 84.81 86 ALA A O 1
ATOM 649 N N . VAL A 1 87 ? 23.863 0.777 -26.771 1.00 87.38 87 VAL A N 1
ATOM 650 C CA . VAL A 1 87 ? 25.334 0.761 -26.741 1.00 87.38 87 VAL A CA 1
ATOM 651 C C . VAL A 1 87 ? 25.896 -0.123 -27.857 1.00 87.38 87 VAL A C 1
ATOM 653 O O . VAL A 1 87 ? 26.815 0.290 -28.564 1.00 87.38 87 VAL A O 1
ATOM 656 N N . VAL A 1 88 ? 25.338 -1.319 -28.057 1.00 88.00 88 VAL A N 1
ATOM 657 C CA . VAL A 1 88 ? 25.770 -2.238 -29.122 1.00 88.00 88 VAL A CA 1
ATOM 658 C C . VAL A 1 88 ? 25.562 -1.609 -30.500 1.00 88.00 88 VAL A C 1
ATOM 660 O O . VAL A 1 88 ? 26.469 -1.653 -31.331 1.00 88.00 88 VAL A O 1
ATOM 663 N N . LEU A 1 89 ? 24.414 -0.972 -30.745 1.00 83.94 89 LEU A N 1
ATOM 664 C CA . LEU A 1 89 ? 24.133 -0.272 -32.001 1.00 83.94 89 LEU A CA 1
ATOM 665 C C . LEU A 1 89 ? 25.117 0.877 -32.241 1.00 83.94 89 LEU A C 1
ATOM 667 O O . LEU A 1 89 ? 25.623 1.013 -33.351 1.00 83.94 89 LEU A O 1
ATOM 671 N N . TRP A 1 90 ? 25.452 1.651 -31.205 1.00 83.06 90 TRP A N 1
ATOM 672 C CA . TRP A 1 90 ? 26.418 2.747 -31.314 1.00 83.06 90 TRP A CA 1
ATOM 673 C C . TRP A 1 90 ? 27.778 2.293 -31.855 1.00 83.06 90 TRP A C 1
ATOM 675 O O . TRP A 1 90 ? 28.295 2.876 -32.811 1.00 83.06 90 TRP A O 1
ATOM 685 N N . TYR A 1 91 ? 28.338 1.228 -31.274 1.00 86.25 91 TYR A N 1
ATOM 686 C CA . TYR A 1 91 ? 29.651 0.717 -31.669 1.00 86.25 91 TYR A CA 1
ATOM 687 C C . TYR A 1 91 ? 29.624 -0.069 -32.984 1.00 86.25 91 TYR A C 1
ATOM 689 O O . TYR A 1 91 ? 30.568 0.023 -33.761 1.00 86.25 91 TYR A O 1
ATOM 697 N N . THR A 1 92 ? 28.559 -0.827 -33.256 1.00 85.12 92 THR A N 1
ATOM 698 C CA . THR A 1 92 ? 28.474 -1.658 -34.473 1.00 85.12 92 THR A CA 1
ATOM 699 C C . THR A 1 92 ? 28.224 -0.844 -35.740 1.00 85.12 92 THR A C 1
ATOM 701 O O . THR A 1 92 ? 28.753 -1.192 -36.792 1.00 85.12 92 THR A O 1
ATOM 704 N N . LEU A 1 93 ? 27.458 0.247 -35.651 1.00 78.81 93 LEU A N 1
ATOM 705 C CA . LEU A 1 93 ? 27.160 1.127 -36.787 1.00 78.81 93 LEU A CA 1
ATOM 706 C C . LEU A 1 93 ? 28.185 2.259 -36.966 1.00 78.81 93 LEU A C 1
ATOM 708 O O . LEU A 1 93 ? 28.060 3.030 -37.915 1.00 78.81 93 LEU A O 1
ATOM 712 N N . GLY A 1 94 ? 29.174 2.390 -36.072 1.00 76.69 94 GLY A N 1
ATOM 713 C CA . GLY A 1 94 ? 30.171 3.465 -36.145 1.00 76.69 94 GLY A CA 1
ATOM 714 C C . GLY A 1 94 ? 29.545 4.863 -36.083 1.00 76.69 94 GLY A C 1
ATOM 715 O O . GLY A 1 94 ? 30.037 5.798 -36.712 1.00 76.69 94 GLY A O 1
ATOM 716 N N . LEU A 1 95 ? 28.435 5.011 -35.348 1.00 72.44 95 LEU A N 1
ATOM 717 C CA . LEU A 1 95 ? 27.600 6.221 -35.359 1.00 72.44 95 LEU A CA 1
ATOM 718 C C . LEU A 1 95 ? 28.348 7.480 -34.894 1.00 72.44 95 LEU A C 1
ATOM 720 O O . LEU A 1 95 ? 27.982 8.583 -35.291 1.00 72.44 95 LEU A O 1
ATOM 724 N N . GLY A 1 96 ? 29.419 7.324 -34.112 1.00 71.69 96 GLY A N 1
ATOM 725 C CA . GLY A 1 96 ? 30.258 8.439 -33.666 1.00 71.69 96 GLY A CA 1
ATOM 726 C C . GLY A 1 96 ? 31.060 9.122 -34.777 1.00 71.69 96 GLY A C 1
ATOM 727 O O . GLY A 1 96 ? 31.401 10.292 -34.637 1.00 71.69 96 GLY A O 1
ATOM 728 N N . GLU A 1 97 ? 31.334 8.428 -35.883 1.00 71.25 97 GLU A N 1
ATOM 729 C CA . GLU A 1 97 ? 32.109 8.959 -37.015 1.00 71.25 97 GLU A CA 1
ATOM 730 C C . GLU A 1 97 ? 31.217 9.312 -38.217 1.00 71.25 97 GLU A C 1
ATOM 732 O O . GLU A 1 97 ? 31.687 9.847 -39.223 1.00 71.25 97 GLU A O 1
ATOM 737 N N . HIS A 1 98 ? 29.913 9.034 -38.126 1.00 73.75 98 HIS A N 1
ATOM 738 C CA . HIS A 1 98 ? 28.998 9.194 -39.246 1.00 73.75 98 HIS A CA 1
ATOM 739 C C . HIS A 1 98 ? 28.625 10.679 -39.443 1.00 73.75 98 HIS A C 1
ATOM 741 O O . HIS A 1 98 ? 28.061 11.299 -38.539 1.00 73.75 98 HIS A O 1
ATOM 747 N N . PRO A 1 99 ? 28.826 11.265 -40.642 1.00 67.38 99 PRO A N 1
ATOM 748 C CA . PRO A 1 99 ? 28.638 12.704 -40.882 1.00 67.38 99 PRO A CA 1
ATOM 749 C C . PRO A 1 99 ? 27.184 13.197 -40.754 1.00 67.38 99 PRO A C 1
ATOM 751 O O . PRO A 1 99 ? 26.935 14.399 -40.739 1.00 67.38 99 PRO A O 1
ATOM 754 N N . GLY A 1 100 ? 26.217 12.278 -40.663 1.00 66.69 100 GLY A N 1
ATOM 755 C CA . GLY A 1 100 ? 24.792 12.577 -40.482 1.00 66.69 100 GLY A CA 1
ATOM 756 C C . GLY A 1 100 ? 24.345 12.675 -39.019 1.00 66.69 100 GLY A C 1
ATOM 757 O O . GLY A 1 100 ? 23.194 13.031 -38.764 1.00 66.69 100 GLY A O 1
ATOM 758 N N . VAL A 1 101 ? 25.221 12.368 -38.054 1.00 74.12 101 VAL A N 1
ATOM 759 C CA . VAL A 1 101 ? 24.866 12.312 -36.630 1.00 74.12 101 VAL A CA 1
ATOM 760 C C . VAL A 1 101 ? 25.100 13.663 -35.964 1.00 74.12 101 VAL A C 1
ATOM 762 O O . VAL A 1 101 ? 26.202 14.203 -35.936 1.00 74.12 101 VAL A O 1
ATOM 765 N N . ARG A 1 102 ? 24.031 14.219 -35.386 1.00 68.88 102 ARG A N 1
ATOM 766 C CA . ARG A 1 102 ? 24.046 15.554 -34.764 1.00 68.88 102 ARG A CA 1
ATOM 767 C C . ARG A 1 102 ? 24.459 15.549 -33.283 1.00 68.88 102 ARG A C 1
ATOM 769 O O . ARG A 1 102 ? 24.589 16.617 -32.692 1.00 68.88 102 ARG A O 1
ATOM 776 N N . SER A 1 103 ? 24.621 14.371 -32.677 1.00 71.44 103 SER A N 1
ATOM 777 C CA . SER A 1 103 ? 24.807 14.184 -31.231 1.00 71.44 103 SER A CA 1
ATOM 778 C C . SER A 1 103 ? 26.087 13.388 -30.928 1.00 71.44 103 SER A C 1
ATOM 780 O O . SER A 1 103 ? 26.049 12.161 -30.891 1.00 71.44 103 SER A O 1
ATOM 782 N N . PRO A 1 104 ? 27.231 14.058 -30.693 1.00 70.62 104 PRO A N 1
ATOM 783 C CA . PRO A 1 104 ? 28.507 13.385 -30.423 1.00 70.62 104 PRO A CA 1
ATOM 784 C C . PRO A 1 104 ? 28.615 12.7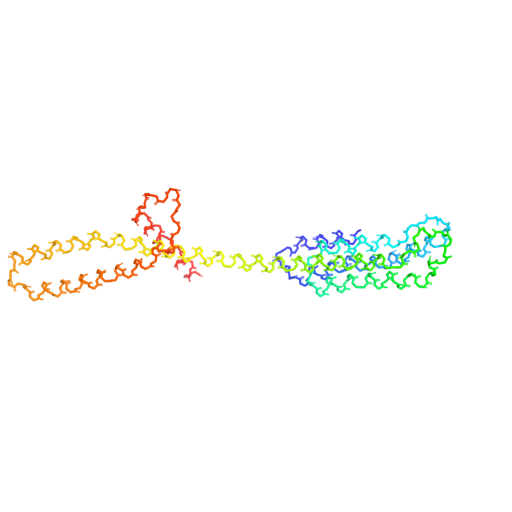80 -29.009 1.00 70.62 104 PRO A C 1
ATOM 786 O O . PRO A 1 104 ? 29.588 12.097 -28.710 1.00 70.62 104 PRO A O 1
ATOM 789 N N . TRP A 1 105 ? 27.640 13.036 -28.126 1.00 75.25 105 TRP A N 1
ATOM 790 C CA . TRP A 1 105 ? 27.651 12.593 -26.720 1.00 75.25 105 TRP A CA 1
ATOM 791 C C . TRP A 1 105 ? 26.856 11.303 -26.464 1.00 75.25 105 TRP A C 1
ATOM 793 O O . TRP A 1 105 ? 26.769 10.826 -25.328 1.00 75.25 105 TRP A O 1
ATOM 803 N N . GLU A 1 106 ? 26.249 10.731 -27.500 1.00 76.62 106 GLU A N 1
ATOM 804 C CA . GLU A 1 106 ? 25.719 9.370 -27.436 1.00 76.62 106 GLU A CA 1
ATOM 805 C C . GLU A 1 106 ? 26.905 8.386 -27.409 1.00 76.62 106 GLU A C 1
ATOM 807 O O . GLU A 1 106 ? 27.938 8.679 -28.005 1.00 76.62 106 GLU A O 1
ATOM 812 N N . PRO A 1 107 ? 26.867 7.288 -26.626 1.00 81.38 107 PRO A N 1
ATOM 813 C CA . PRO A 1 107 ? 25.720 6.622 -25.997 1.00 81.38 107 PRO A CA 1
ATOM 814 C C . PRO A 1 107 ? 25.460 7.010 -24.527 1.00 81.38 107 PRO A C 1
ATOM 816 O O . PRO A 1 107 ? 24.482 6.554 -23.929 1.00 81.38 107 PRO A O 1
ATOM 819 N N . TRP A 1 108 ? 26.305 7.853 -23.925 1.00 86.12 108 TRP A N 1
ATOM 820 C CA . TRP A 1 108 ? 26.253 8.166 -22.489 1.00 86.12 108 TRP A CA 1
ATOM 821 C C . TRP A 1 108 ? 24.937 8.811 -22.063 1.00 86.12 108 TRP A C 1
ATOM 823 O O . TRP A 1 108 ? 24.389 8.476 -21.014 1.00 86.12 108 TRP A O 1
ATOM 833 N N . VAL A 1 109 ? 24.381 9.683 -22.906 1.00 84.75 109 VAL A N 1
ATOM 834 C CA . VAL A 1 109 ? 23.075 10.308 -22.662 1.00 84.75 109 VAL A CA 1
ATOM 835 C C . VAL A 1 109 ? 21.977 9.248 -22.522 1.00 84.75 109 VAL A C 1
ATOM 837 O O . VAL A 1 109 ? 21.173 9.315 -21.595 1.00 84.75 109 VAL A O 1
ATOM 840 N N . THR A 1 110 ? 21.967 8.227 -23.381 1.00 85.56 110 THR A N 1
ATOM 841 C CA . THR A 1 110 ? 20.985 7.133 -23.323 1.00 85.56 110 THR A CA 1
ATOM 842 C C . THR A 1 110 ? 21.113 6.319 -22.035 1.00 85.56 110 THR A C 1
ATOM 844 O O . THR A 1 110 ? 20.097 5.954 -21.445 1.00 85.56 110 THR A O 1
ATOM 847 N N . LEU A 1 111 ? 22.336 6.106 -21.538 1.00 87.50 111 LEU A N 1
ATOM 848 C CA . LEU A 1 111 ? 22.560 5.457 -20.242 1.00 87.50 111 LEU A CA 1
ATOM 849 C C . LEU A 1 111 ? 22.022 6.291 -19.073 1.00 87.50 111 LEU A C 1
ATOM 851 O O . LEU A 1 111 ? 21.424 5.730 -18.156 1.00 87.50 111 LEU A O 1
ATOM 855 N N . VAL A 1 112 ? 22.160 7.620 -19.119 1.00 88.94 112 VAL A N 1
ATOM 856 C CA . VAL A 1 112 ? 21.557 8.515 -18.114 1.00 88.94 112 VAL A CA 1
ATOM 857 C C . VAL A 1 112 ? 20.030 8.390 -18.123 1.00 88.94 112 VAL A C 1
ATOM 859 O O . VAL A 1 112 ? 19.426 8.273 -17.057 1.00 88.94 112 VAL A O 1
ATOM 862 N N . TYR A 1 113 ? 19.399 8.336 -19.301 1.00 87.75 113 TYR A N 1
ATOM 863 C CA . TYR A 1 113 ? 17.955 8.091 -19.413 1.00 87.75 113 TYR A CA 1
ATOM 864 C C . TYR A 1 113 ? 17.548 6.713 -18.874 1.00 87.75 113 TYR A C 1
ATOM 866 O O . TYR A 1 113 ? 16.541 6.611 -18.173 1.00 87.75 113 TYR A O 1
ATOM 874 N N . GLY A 1 114 ? 18.339 5.668 -19.136 1.00 87.81 114 GLY A N 1
ATOM 875 C CA . GLY A 1 114 ? 18.129 4.339 -18.555 1.00 87.81 114 GLY A CA 1
ATOM 876 C C . GLY A 1 114 ? 18.222 4.349 -17.025 1.00 87.81 114 GLY A C 1
ATOM 877 O O . GLY A 1 114 ? 17.361 3.794 -16.343 1.00 87.81 114 GLY A O 1
ATOM 878 N N . GLY A 1 115 ? 19.212 5.057 -16.474 1.00 90.00 115 GLY A N 1
ATOM 879 C CA . GLY A 1 115 ? 19.359 5.266 -15.034 1.00 90.00 115 GLY A CA 1
ATOM 880 C C . GLY A 1 115 ? 18.176 6.019 -14.420 1.00 90.00 115 GLY A C 1
ATOM 881 O O . GLY A 1 115 ? 17.660 5.612 -13.380 1.00 90.00 115 GLY A O 1
ATOM 882 N N . LEU A 1 116 ? 17.691 7.071 -15.086 1.00 92.12 116 LEU A N 1
ATOM 883 C CA . LEU A 1 116 ? 16.510 7.816 -14.648 1.00 92.12 116 LEU A CA 1
ATOM 884 C C . LEU A 1 116 ? 15.255 6.933 -14.653 1.00 92.12 116 LEU A C 1
ATOM 886 O O . LEU A 1 116 ? 14.507 6.924 -13.676 1.00 92.12 116 LEU A O 1
ATOM 890 N N . ALA A 1 117 ? 15.048 6.145 -15.710 1.00 90.00 117 ALA A N 1
ATOM 891 C CA . ALA A 1 117 ? 13.938 5.202 -15.796 1.00 90.00 117 ALA A CA 1
ATOM 892 C C . ALA A 1 117 ? 13.985 4.145 -14.677 1.00 90.00 117 ALA A C 1
ATOM 894 O O . ALA A 1 117 ? 12.960 3.857 -14.055 1.00 90.00 117 ALA A O 1
ATOM 895 N N . LEU A 1 118 ? 15.173 3.613 -14.368 1.00 89.81 118 LEU A N 1
ATOM 896 C CA . LEU A 1 118 ? 15.380 2.697 -13.242 1.00 89.81 118 LEU A CA 1
ATOM 897 C C . LEU A 1 118 ? 15.079 3.362 -11.895 1.00 89.81 118 LEU A C 1
ATOM 899 O O . LEU A 1 118 ? 14.414 2.759 -11.053 1.00 89.81 118 LEU A O 1
ATOM 903 N N . ALA A 1 119 ? 15.526 4.603 -11.691 1.00 89.50 119 ALA A N 1
ATOM 904 C CA . ALA A 1 119 ? 15.246 5.356 -10.473 1.00 89.50 119 ALA A CA 1
ATOM 905 C C . ALA A 1 119 ? 13.737 5.586 -10.284 1.00 89.50 119 ALA A C 1
ATOM 907 O O . ALA A 1 119 ? 13.220 5.396 -9.182 1.00 89.50 119 ALA A O 1
ATOM 908 N N . MET A 1 120 ? 13.015 5.922 -11.360 1.00 90.50 120 MET A N 1
ATOM 909 C CA . MET A 1 120 ? 11.555 6.056 -11.339 1.00 90.50 120 MET A CA 1
ATOM 910 C C . MET A 1 120 ? 10.864 4.733 -10.992 1.00 90.50 120 MET A C 1
ATOM 912 O O . MET A 1 120 ? 9.985 4.712 -10.126 1.00 90.50 120 MET A O 1
ATOM 916 N N . LEU A 1 121 ? 11.293 3.623 -11.603 1.00 88.00 121 LEU A N 1
ATOM 917 C CA . LEU A 1 121 ? 10.763 2.293 -11.301 1.00 88.00 121 LEU A CA 1
ATOM 918 C C . LEU A 1 121 ? 10.993 1.928 -9.825 1.00 88.00 121 LEU A C 1
ATOM 920 O O . LEU A 1 121 ? 10.068 1.495 -9.135 1.00 88.00 121 LEU A O 1
ATOM 924 N N . ALA A 1 122 ? 12.207 2.151 -9.315 1.00 87.62 122 ALA A N 1
ATOM 925 C CA . ALA A 1 122 ? 12.560 1.874 -7.926 1.00 87.62 122 ALA A CA 1
ATOM 926 C C . ALA A 1 122 ? 11.739 2.723 -6.945 1.00 87.62 122 ALA A C 1
ATOM 928 O O . ALA A 1 122 ? 11.206 2.201 -5.961 1.00 87.62 122 ALA A O 1
ATOM 929 N N . TYR A 1 123 ? 11.589 4.019 -7.234 1.00 88.38 123 TYR A N 1
ATOM 930 C CA . TYR A 1 123 ? 10.758 4.921 -6.443 1.00 88.38 123 TYR A CA 1
ATOM 931 C C . TYR A 1 123 ? 9.304 4.444 -6.400 1.00 88.38 123 TYR A C 1
ATOM 933 O O . TYR A 1 123 ? 8.718 4.362 -5.324 1.00 88.38 123 TYR A O 1
ATOM 941 N N . ARG A 1 124 ? 8.734 4.047 -7.541 1.00 85.75 124 ARG A N 1
ATOM 942 C CA . ARG A 1 124 ? 7.349 3.570 -7.624 1.00 85.75 124 ARG A CA 1
ATOM 943 C C . ARG A 1 124 ? 7.112 2.302 -6.803 1.00 85.75 124 ARG A C 1
ATOM 945 O O . ARG A 1 124 ? 6.141 2.236 -6.050 1.00 85.75 124 ARG A O 1
ATOM 952 N N . VAL A 1 125 ? 8.002 1.313 -6.908 1.00 85.19 125 VAL A N 1
ATOM 953 C CA . VAL A 1 125 ? 7.909 0.062 -6.130 1.00 85.19 125 VAL A CA 1
ATOM 954 C C . VAL A 1 125 ? 7.990 0.350 -4.628 1.00 85.19 125 VAL A C 1
ATOM 956 O O . VAL A 1 125 ? 7.206 -0.182 -3.834 1.00 85.19 125 VAL A O 1
ATOM 959 N N . ARG A 1 126 ? 8.899 1.248 -4.231 1.00 86.12 1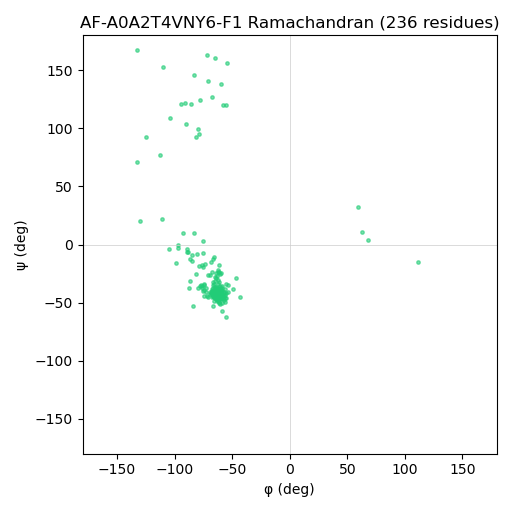26 ARG A N 1
ATOM 960 C CA . ARG A 1 126 ? 9.032 1.685 -2.839 1.00 86.12 126 ARG A CA 1
ATOM 961 C C . ARG A 1 126 ? 7.773 2.398 -2.344 1.00 86.12 126 ARG A C 1
ATOM 963 O O . ARG A 1 126 ? 7.283 2.060 -1.269 1.00 86.12 126 ARG A O 1
ATOM 970 N N . SER A 1 127 ? 7.232 3.330 -3.125 1.00 86.00 127 SER A N 1
ATOM 971 C CA . SER A 1 127 ? 6.022 4.082 -2.782 1.00 86.00 127 SER A CA 1
ATOM 972 C C . SER A 1 127 ? 4.817 3.167 -2.578 1.00 86.00 127 SER A C 1
ATOM 974 O O . SER A 1 127 ? 4.134 3.300 -1.568 1.00 86.00 127 SER A O 1
ATOM 976 N N . HIS A 1 128 ? 4.613 2.170 -3.444 1.00 85.12 128 HIS A N 1
ATOM 977 C CA . HIS A 1 128 ? 3.537 1.191 -3.257 1.00 85.12 128 HIS A CA 1
ATOM 978 C C . HIS A 1 128 ? 3.685 0.379 -1.966 1.00 85.12 128 HIS A C 1
ATOM 980 O O . HIS A 1 128 ? 2.701 0.133 -1.273 1.00 85.12 128 HIS A O 1
ATOM 986 N N . THR A 1 129 ? 4.909 -0.014 -1.612 1.00 84.19 129 THR A N 1
ATOM 987 C CA . THR A 1 129 ? 5.155 -0.787 -0.385 1.00 84.19 129 THR A CA 1
ATOM 988 C C . THR A 1 129 ? 4.874 0.055 0.860 1.00 84.19 129 THR A C 1
ATOM 990 O O . THR A 1 129 ? 4.291 -0.430 1.828 1.00 84.19 129 THR A O 1
ATOM 993 N N . ILE A 1 130 ? 5.266 1.332 0.835 1.00 88.06 130 ILE A N 1
ATOM 994 C CA . ILE A 1 130 ? 4.997 2.282 1.919 1.00 88.06 130 ILE A CA 1
ATOM 995 C C . ILE A 1 130 ? 3.494 2.543 2.042 1.00 88.06 130 ILE A C 1
ATOM 997 O O . ILE A 1 130 ? 2.970 2.553 3.151 1.00 88.06 130 ILE A O 1
ATOM 1001 N N . GLU A 1 131 ? 2.794 2.713 0.922 1.00 88.31 131 GLU A N 1
ATOM 1002 C CA . GLU A 1 131 ? 1.350 2.942 0.905 1.00 88.31 131 GLU A CA 1
ATOM 1003 C C . GLU A 1 131 ? 0.575 1.753 1.487 1.00 88.31 131 GLU A C 1
ATOM 1005 O O . GLU A 1 131 ? -0.345 1.955 2.277 1.00 88.31 131 GLU A O 1
ATOM 1010 N N . LEU A 1 132 ? 0.972 0.519 1.155 1.00 88.31 132 LEU A N 1
ATOM 1011 C CA . LEU A 1 132 ? 0.377 -0.691 1.730 1.00 88.31 132 LEU A CA 1
ATOM 1012 C C . LEU A 1 132 ? 0.572 -0.750 3.247 1.00 88.31 132 LEU A C 1
ATOM 1014 O O . LEU A 1 132 ? -0.406 -0.886 3.976 1.00 88.31 132 LEU A O 1
ATOM 1018 N N . ARG A 1 133 ? 1.802 -0.541 3.728 1.00 88.25 133 ARG A N 1
ATOM 1019 C CA . ARG A 1 133 ? 2.090 -0.514 5.171 1.00 88.25 133 ARG A CA 1
ATOM 1020 C C . ARG A 1 133 ? 1.326 0.590 5.894 1.00 88.25 133 ARG A C 1
ATOM 1022 O O . ARG A 1 133 ? 0.851 0.390 7.004 1.00 88.25 133 ARG A O 1
ATOM 1029 N N . LEU A 1 134 ? 1.185 1.758 5.266 1.00 91.38 134 LEU A N 1
ATOM 1030 C CA . LEU A 1 134 ? 0.418 2.865 5.828 1.00 91.38 134 LEU A CA 1
ATOM 1031 C C . LEU A 1 134 ? -1.078 2.533 5.901 1.00 91.38 134 LEU A C 1
ATOM 1033 O O . LEU A 1 134 ? -1.738 2.923 6.860 1.00 91.38 134 LEU A O 1
ATOM 1037 N N . ARG A 1 135 ? -1.617 1.818 4.907 1.00 89.50 135 ARG A N 1
ATOM 1038 C CA . ARG A 1 135 ? -3.008 1.342 4.922 1.00 89.50 135 ARG A CA 1
ATOM 1039 C C . ARG A 1 135 ? -3.239 0.310 6.020 1.00 89.50 135 ARG A C 1
ATOM 1041 O O . ARG A 1 135 ? -4.225 0.437 6.734 1.00 89.50 135 ARG A O 1
ATOM 1048 N N . GLU A 1 136 ? -2.335 -0.654 6.177 1.00 91.62 136 GLU A N 1
ATOM 1049 C CA . GLU A 1 136 ? -2.397 -1.657 7.248 1.00 91.62 136 GLU A CA 1
ATOM 1050 C C . GLU A 1 136 ? -2.346 -0.991 8.627 1.00 91.62 136 GLU A C 1
ATOM 1052 O O . GLU A 1 136 ? -3.258 -1.171 9.429 1.00 91.62 136 GLU A O 1
ATOM 1057 N N . ALA A 1 137 ? -1.368 -0.111 8.858 1.00 90.00 137 ALA A N 1
ATOM 1058 C CA . ALA A 1 137 ? -1.239 0.613 10.121 1.00 90.00 137 ALA A CA 1
ATOM 1059 C C . ALA A 1 137 ? -2.464 1.494 10.434 1.00 90.00 137 ALA A C 1
ATOM 1061 O O . ALA A 1 137 ? -2.890 1.585 11.584 1.00 90.00 137 ALA A O 1
ATOM 1062 N N . ARG A 1 138 ? -3.062 2.138 9.421 1.00 89.75 138 ARG A N 1
ATOM 1063 C CA . ARG A 1 138 ? -4.308 2.905 9.598 1.00 89.75 138 ARG A CA 1
ATOM 1064 C C . ARG A 1 138 ? -5.487 2.005 9.944 1.00 89.75 138 ARG A C 1
ATOM 1066 O O . ARG A 1 138 ? -6.256 2.357 10.829 1.00 89.75 138 ARG A O 1
ATOM 1073 N N . ALA A 1 139 ? -5.617 0.857 9.286 1.00 90.12 139 ALA A N 1
ATOM 1074 C CA . ALA A 1 139 ? -6.686 -0.092 9.574 1.00 90.12 139 ALA A CA 1
ATOM 1075 C C . ALA A 1 139 ? -6.584 -0.645 11.007 1.00 90.12 139 ALA A C 1
ATOM 1077 O O . ALA A 1 139 ? -7.596 -0.748 11.698 1.00 90.12 139 ALA A O 1
ATOM 1078 N N . GLU A 1 140 ? -5.371 -0.946 11.476 1.00 90.25 140 GLU A N 1
ATOM 1079 C CA . GLU A 1 140 ? -5.123 -1.367 12.859 1.00 90.25 140 GLU A CA 1
ATOM 1080 C C . GLU A 1 140 ? -5.463 -0.260 13.865 1.00 90.25 140 GLU A C 1
ATOM 1082 O O . GLU A 1 140 ? -6.165 -0.513 14.845 1.00 90.25 140 GLU A O 1
ATOM 1087 N N . ALA A 1 141 ? -5.028 0.976 13.603 1.00 87.44 141 ALA A N 1
ATOM 1088 C CA . ALA A 1 141 ? -5.342 2.120 14.455 1.00 87.44 141 ALA A CA 1
ATOM 1089 C C . ALA A 1 141 ? -6.857 2.374 14.539 1.00 87.44 141 ALA A C 1
ATOM 1091 O O . ALA A 1 141 ? -7.395 2.529 15.633 1.00 87.44 141 ALA A O 1
ATOM 1092 N N . GLU A 1 142 ? -7.566 2.339 13.406 1.00 88.12 142 GLU A N 1
ATOM 1093 C CA . GLU A 1 142 ? -9.024 2.482 13.372 1.00 88.12 142 GLU A CA 1
ATOM 1094 C C . GLU A 1 142 ? -9.736 1.354 14.132 1.00 88.12 142 GLU A C 1
ATOM 1096 O O . GLU A 1 142 ? -10.742 1.598 14.802 1.00 88.12 142 GLU A O 1
ATOM 1101 N N . ALA A 1 143 ? -9.237 0.117 14.052 1.00 87.62 143 ALA A N 1
ATOM 1102 C CA . ALA A 1 143 ? -9.796 -1.008 14.795 1.00 87.62 143 ALA A CA 1
ATOM 1103 C C . ALA A 1 143 ? -9.620 -0.835 16.313 1.00 87.62 143 ALA A C 1
ATOM 1105 O O . ALA A 1 143 ? -10.568 -1.059 17.069 1.00 87.62 143 ALA A O 1
ATOM 1106 N N . LEU A 1 144 ? -8.442 -0.389 16.759 1.00 87.00 144 LEU A N 1
ATOM 1107 C CA . LEU A 1 144 ? -8.174 -0.090 18.168 1.00 87.00 144 LEU A CA 1
ATOM 1108 C C . LEU A 1 144 ? -9.032 1.071 18.679 1.00 87.00 144 LEU A C 1
ATOM 1110 O O . LEU A 1 144 ? -9.615 0.965 19.755 1.00 87.00 144 LEU A O 1
ATOM 1114 N N . GLU A 1 145 ? -9.176 2.140 17.895 1.00 86.88 145 GLU A N 1
ATOM 1115 C CA . GLU A 1 145 ? -10.027 3.284 18.237 1.00 86.88 145 GLU A CA 1
ATOM 1116 C C . GLU A 1 145 ? -11.501 2.864 18.365 1.00 86.88 145 GLU A C 1
ATOM 1118 O O . GLU A 1 145 ? -12.208 3.290 19.281 1.00 86.88 145 GLU A O 1
ATOM 1123 N N . ARG A 1 146 ? -11.979 1.978 17.478 1.00 84.62 146 ARG A N 1
ATOM 1124 C CA . ARG A 1 146 ? -13.322 1.389 17.594 1.00 84.62 146 ARG A CA 1
ATOM 1125 C C . ARG A 1 146 ? -13.464 0.601 18.890 1.00 84.62 146 ARG A C 1
ATOM 1127 O O . ARG A 1 146 ? -14.410 0.862 19.621 1.00 84.62 146 ARG A O 1
ATOM 1134 N N . LEU A 1 147 ? -12.539 -0.306 19.205 1.00 84.81 147 LEU A N 1
ATOM 1135 C CA . LEU A 1 147 ? -12.580 -1.082 20.452 1.00 84.81 147 LEU A CA 1
ATOM 1136 C C . LEU A 1 147 ? -12.549 -0.188 21.698 1.00 84.81 147 LEU A C 1
ATOM 1138 O O . LEU A 1 147 ? -13.308 -0.425 22.635 1.00 84.81 147 LEU A O 1
ATOM 1142 N N . ALA A 1 148 ? -11.726 0.861 21.690 1.00 85.69 148 ALA A N 1
ATOM 1143 C CA . ALA A 1 148 ? -11.657 1.827 22.778 1.00 85.69 148 ALA A CA 1
ATOM 1144 C C . ALA A 1 148 ? -13.003 2.532 22.997 1.00 85.69 148 ALA A C 1
ATOM 1146 O O . ALA A 1 148 ? -13.500 2.561 24.124 1.00 85.69 148 ALA A O 1
ATOM 1147 N N . ARG A 1 149 ? -13.657 2.992 21.918 1.00 84.19 149 ARG A N 1
ATOM 1148 C CA . ARG A 1 149 ? -15.020 3.545 21.993 1.00 84.19 149 ARG A CA 1
ATOM 1149 C C . ARG A 1 149 ? -16.017 2.551 22.584 1.00 84.19 149 ARG A C 1
ATOM 1151 O O . ARG A 1 149 ? -16.833 2.939 23.411 1.00 84.19 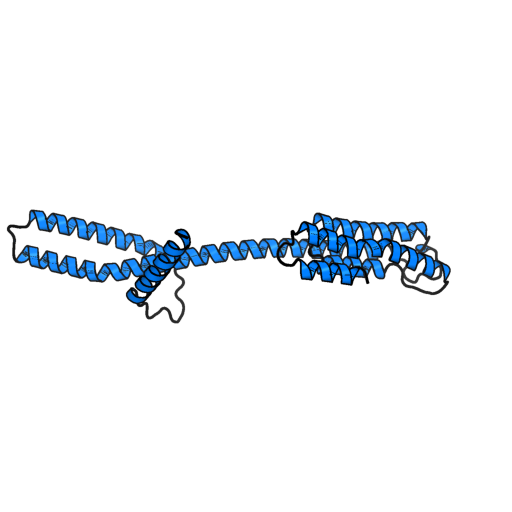149 ARG A O 1
ATOM 1158 N N . LEU A 1 150 ? -15.936 1.269 22.227 1.00 84.06 150 LEU A N 1
ATOM 1159 C CA . LEU A 1 150 ? -16.821 0.249 22.803 1.00 84.06 150 LEU A CA 1
ATOM 1160 C C . LEU A 1 150 ? -16.607 0.056 24.299 1.00 84.06 150 LEU A C 1
ATOM 1162 O O . LEU A 1 150 ? -17.578 -0.080 25.038 1.00 84.06 150 LEU A O 1
ATOM 1166 N N . PHE A 1 151 ? -15.360 0.066 24.764 1.00 84.94 151 PHE A N 1
ATOM 1167 C CA . PHE A 1 151 ? -15.078 -0.028 26.193 1.00 84.94 151 PHE A CA 1
ATOM 1168 C C . PHE A 1 151 ? -15.624 1.165 26.973 1.00 84.94 151 PHE A C 1
ATOM 1170 O O . PHE A 1 151 ? -16.163 0.964 28.062 1.00 84.94 151 PHE A O 1
ATOM 1177 N N . LEU A 1 152 ? -15.558 2.373 26.407 1.00 84.25 152 LEU A N 1
ATOM 1178 C CA . LEU A 1 152 ? -16.175 3.554 27.011 1.00 84.25 152 LEU A CA 1
ATOM 1179 C C . LEU A 1 152 ? -17.703 3.438 27.051 1.00 84.25 152 LEU A C 1
ATO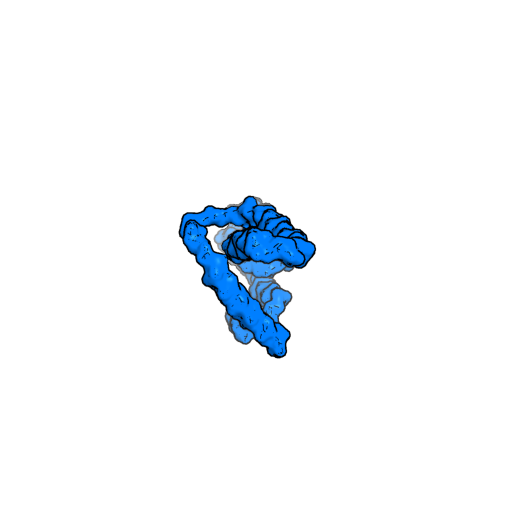M 1181 O O . LEU A 1 152 ? -18.290 3.631 28.110 1.00 84.25 152 LEU A O 1
ATOM 1185 N N . VAL A 1 153 ? -18.336 3.009 25.957 1.00 84.38 153 VAL A N 1
ATOM 1186 C CA . VAL A 1 153 ? -19.791 2.772 25.909 1.00 84.38 153 VAL A CA 1
ATOM 1187 C C . VAL A 1 153 ? -20.229 1.763 26.961 1.00 84.38 153 VAL A C 1
ATOM 1189 O O . VAL A 1 153 ? -21.183 2.005 27.693 1.00 84.38 153 VAL A O 1
ATOM 1192 N N . VAL A 1 154 ? -19.525 0.635 27.065 1.00 84.25 154 VAL A N 1
ATOM 1193 C CA . VAL A 1 154 ? -19.838 -0.402 28.054 1.00 84.25 154 VAL A CA 1
ATOM 1194 C C . VAL A 1 154 ? -19.651 0.133 29.471 1.00 84.25 154 VAL A C 1
ATOM 1196 O O . VAL A 1 154 ? -20.494 -0.123 30.330 1.00 84.25 154 VAL A O 1
ATOM 1199 N N . ARG A 1 155 ? -18.584 0.898 29.732 1.00 84.25 155 ARG A N 1
ATOM 1200 C CA . ARG A 1 155 ? -18.354 1.541 31.032 1.00 84.25 155 ARG A CA 1
ATOM 1201 C C . ARG A 1 155 ? -19.512 2.468 31.395 1.00 84.25 155 ARG A C 1
ATOM 1203 O O . ARG A 1 155 ? -20.057 2.357 32.492 1.00 84.25 155 ARG A O 1
ATOM 1210 N N . ASP A 1 156 ? -19.900 3.340 30.475 1.00 83.81 156 ASP A N 1
ATOM 1211 C CA . ASP A 1 156 ? -20.917 4.355 30.723 1.00 83.81 156 ASP A CA 1
ATOM 1212 C C . ASP A 1 156 ? -22.306 3.716 30.876 1.00 83.81 156 ASP A C 1
ATOM 1214 O O . ASP A 1 156 ? -23.021 4.029 31.830 1.00 83.81 156 ASP A O 1
ATOM 1218 N N . ALA A 1 157 ? -22.635 2.714 30.053 1.00 83.19 157 ALA A N 1
ATOM 1219 C CA . ALA A 1 157 ? -23.856 1.918 30.188 1.00 83.19 157 ALA A CA 1
ATOM 1220 C C . ALA A 1 157 ? -23.908 1.106 31.497 1.00 83.19 157 ALA A C 1
ATOM 1222 O O . ALA A 1 157 ? -24.990 0.850 32.021 1.00 83.19 157 ALA A O 1
ATOM 1223 N N . THR A 1 158 ? -22.756 0.716 32.058 1.00 84.12 158 THR A N 1
ATOM 1224 C CA . THR A 1 158 ? -22.688 -0.041 33.322 1.00 84.12 158 THR A CA 1
ATOM 1225 C C . THR A 1 158 ? -22.819 0.863 34.553 1.00 84.12 158 THR A C 1
ATOM 1227 O O . THR A 1 158 ? -23.287 0.408 35.596 1.00 84.12 158 THR A O 1
ATOM 1230 N N . ASN A 1 159 ? -22.465 2.149 34.464 1.00 83.75 159 ASN A N 1
ATOM 1231 C CA . ASN A 1 159 ? -22.464 3.051 35.621 1.00 83.75 159 ASN A CA 1
ATOM 1232 C C . ASN A 1 159 ? -23.866 3.283 36.216 1.00 83.75 159 ASN A C 1
ATOM 1234 O O . ASN A 1 159 ? -24.039 3.171 37.430 1.00 83.75 159 ASN A O 1
ATOM 1238 N N . THR A 1 160 ? -24.879 3.556 35.391 1.00 85.25 160 THR A N 1
ATOM 1239 C CA . THR A 1 160 ? -26.261 3.807 35.851 1.00 85.25 160 THR A CA 1
ATOM 1240 C C . THR A 1 160 ? -26.916 2.602 36.557 1.00 85.25 160 THR A C 1
ATOM 1242 O O . THR A 1 160 ? -27.451 2.774 37.661 1.00 85.25 160 THR A O 1
ATOM 1245 N N . PRO A 1 161 ? -26.880 1.363 36.016 1.00 85.38 161 PRO A N 1
ATOM 1246 C CA . PRO A 1 161 ? -27.416 0.203 36.729 1.00 85.38 161 PRO A CA 1
ATOM 1247 C C . PRO A 1 161 ? -26.602 -0.124 37.987 1.00 85.38 161 PRO A C 1
ATOM 1249 O O . PRO A 1 161 ? -27.183 -0.543 38.986 1.00 85.38 161 PRO A O 1
ATOM 1252 N N . LEU A 1 162 ? -25.286 0.121 37.989 1.00 88.44 162 LEU A N 1
ATOM 1253 C CA . LEU A 1 162 ? -24.445 -0.100 39.165 1.00 88.44 162 LEU A CA 1
ATOM 1254 C C . LEU A 1 162 ? -24.810 0.853 40.314 1.00 88.44 162 LEU A C 1
ATOM 1256 O O . LEU A 1 162 ? -25.015 0.394 41.434 1.00 88.44 162 LEU A O 1
ATOM 1260 N N . GLN A 1 163 ? -25.025 2.141 40.027 1.00 88.12 163 GLN A N 1
ATOM 1261 C CA . GLN A 1 163 ? -25.557 3.108 41.000 1.00 88.12 163 GLN A CA 1
ATOM 1262 C C . GLN A 1 163 ? -26.938 2.692 41.533 1.00 88.12 163 GLN A C 1
ATOM 1264 O O . GLN A 1 163 ? -27.213 2.792 42.730 1.00 88.12 163 GLN A O 1
ATOM 1269 N N . THR A 1 164 ? -27.805 2.175 40.659 1.00 91.38 164 THR A N 1
ATOM 1270 C CA . THR A 1 164 ? -29.137 1.687 41.050 1.00 91.38 164 THR A CA 1
ATOM 1271 C C . THR A 1 164 ? -29.052 0.468 41.980 1.00 91.38 164 THR A C 1
ATOM 1273 O O . THR A 1 164 ? -29.800 0.378 42.960 1.00 91.38 164 THR A O 1
ATOM 1276 N N . LEU A 1 165 ? -28.123 -0.459 41.717 1.00 90.19 165 LEU A N 1
ATOM 1277 C CA . LEU A 1 165 ? -27.855 -1.616 42.576 1.00 90.19 165 LEU A CA 1
ATOM 1278 C C . LEU A 1 165 ? -27.275 -1.193 43.931 1.00 90.19 165 LEU A C 1
ATOM 1280 O O . LEU A 1 165 ? -27.731 -1.694 44.958 1.00 90.19 165 LEU A O 1
ATOM 1284 N N . GLU A 1 166 ? -26.331 -0.248 43.951 1.00 91.44 166 GLU A N 1
ATOM 1285 C CA . GLU A 1 166 ? -25.767 0.322 45.184 1.00 91.44 166 GLU A CA 1
ATOM 1286 C C . GLU A 1 166 ? -26.865 0.950 46.061 1.00 91.44 166 GLU A C 1
ATOM 1288 O O . GLU A 1 166 ? -26.957 0.650 47.255 1.00 91.44 166 GLU A O 1
ATOM 1293 N N . LEU A 1 167 ? -27.764 1.744 45.466 1.00 92.38 167 LEU A N 1
ATOM 1294 C CA . LEU A 1 167 ? -28.897 2.347 46.176 1.00 92.38 167 LEU A CA 1
ATOM 1295 C C . LEU A 1 167 ? -29.868 1.285 46.717 1.00 92.38 167 LEU A C 1
ATOM 1297 O O . LEU A 1 167 ? -30.311 1.362 47.865 1.00 92.38 167 LEU A O 1
ATOM 1301 N N . SER A 1 168 ? -30.180 0.272 45.906 1.00 91.06 168 SER A N 1
ATOM 1302 C CA . SER A 1 168 ? -31.081 -0.820 46.290 1.00 91.06 168 SER A CA 1
ATOM 1303 C C . SER A 1 168 ? -30.512 -1.645 47.447 1.00 91.06 168 SER A C 1
ATOM 1305 O O . SER A 1 168 ? -31.240 -1.962 48.389 1.00 91.06 168 SER A O 1
ATOM 1307 N N . LEU A 1 169 ? -29.207 -1.937 47.430 1.00 92.19 169 LEU A N 1
ATOM 1308 C CA . LEU A 1 169 ? -28.515 -2.633 48.519 1.00 92.19 169 LEU A CA 1
ATOM 1309 C C . LEU A 1 169 ? -28.501 -1.804 49.807 1.00 92.19 169 LEU A C 1
ATOM 1311 O O . LEU A 1 169 ? -28.780 -2.346 50.879 1.00 92.19 169 LEU A O 1
ATOM 1315 N N . ALA A 1 170 ? -28.270 -0.491 49.712 1.00 90.69 170 ALA A N 1
ATOM 1316 C CA . ALA A 1 170 ? -28.326 0.410 50.862 1.00 90.69 170 ALA A CA 1
ATOM 1317 C C . ALA A 1 170 ? -29.726 0.441 51.509 1.00 90.69 170 ALA A C 1
ATOM 1319 O O . ALA A 1 170 ? -29.853 0.406 52.738 1.00 90.69 170 ALA A O 1
ATOM 1320 N N . LEU A 1 171 ? -30.790 0.447 50.697 1.00 91.88 171 LEU A N 1
ATOM 1321 C CA . LEU A 1 171 ? -32.173 0.368 51.179 1.00 91.88 171 LEU A CA 1
ATOM 1322 C C . LEU A 1 171 ? -32.495 -0.994 51.811 1.00 91.88 171 LEU A C 1
ATOM 1324 O O . LEU A 1 171 ? -33.132 -1.038 52.867 1.00 91.88 171 LEU A O 1
ATOM 1328 N N . LEU A 1 172 ? -32.034 -2.092 51.203 1.00 91.69 172 LEU A N 1
ATOM 1329 C CA . LEU A 1 172 ? -32.245 -3.453 51.703 1.00 91.69 172 LEU A CA 1
ATOM 1330 C C . LEU A 1 172 ? -31.567 -3.655 53.066 1.00 91.69 172 LEU A C 1
ATOM 1332 O O . LEU A 1 172 ? -32.192 -4.158 53.996 1.00 91.69 172 LEU A O 1
ATOM 1336 N N . ARG A 1 173 ? -30.331 -3.163 53.216 1.00 91.88 173 ARG A N 1
ATOM 1337 C CA . ARG A 1 173 ? -29.569 -3.180 54.473 1.00 91.88 173 ARG A CA 1
ATOM 1338 C C . ARG A 1 173 ? -30.282 -2.446 55.607 1.00 91.88 173 ARG A C 1
ATOM 1340 O O . ARG A 1 173 ? -30.215 -2.876 56.754 1.00 91.88 173 ARG A O 1
ATOM 1347 N N . LYS A 1 174 ? -30.955 -1.334 55.291 1.00 92.12 174 LYS A N 1
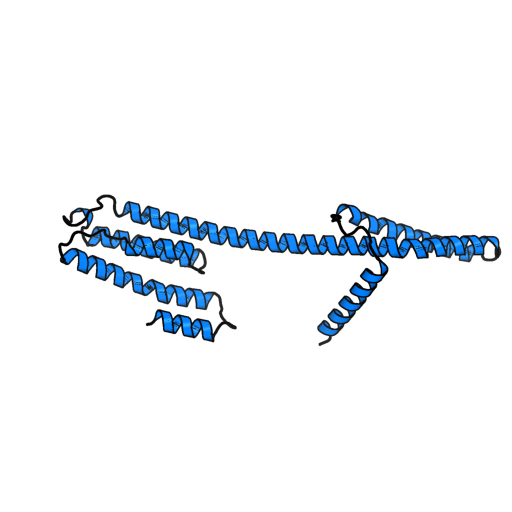ATOM 1348 C CA . LYS A 1 174 ? -31.682 -0.516 56.271 1.00 92.12 174 LYS A CA 1
ATOM 1349 C C . LYS A 1 174 ? -33.026 -1.130 56.677 1.00 92.12 174 LYS A C 1
ATOM 1351 O O . LYS A 1 174 ? -33.434 -0.953 57.820 1.00 92.12 174 LYS A O 1
ATOM 1356 N N . ARG A 1 175 ? -33.725 -1.804 55.755 1.00 93.25 175 ARG A N 1
ATOM 1357 C CA . ARG A 1 175 ? -35.054 -2.397 56.007 1.00 93.25 175 ARG A CA 1
ATOM 1358 C C . ARG A 1 175 ? -35.003 -3.805 56.603 1.00 93.25 175 ARG A C 1
ATOM 1360 O O . ARG A 1 175 ? -35.896 -4.133 57.371 1.00 93.25 175 ARG A O 1
ATOM 1367 N N . HIS A 1 176 ? -33.983 -4.594 56.264 1.00 91.88 176 HIS A N 1
ATOM 1368 C CA . HIS A 1 176 ? -33.869 -6.011 56.630 1.00 91.88 176 HIS A CA 1
ATOM 1369 C C .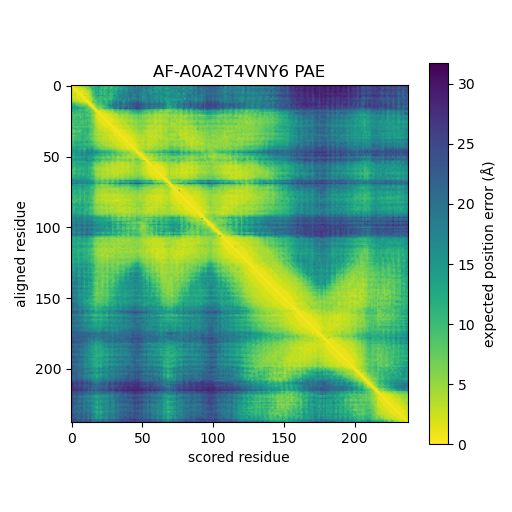 HIS A 1 176 ? -32.477 -6.343 57.199 1.00 91.88 176 HIS A C 1
ATOM 1371 O O . HIS A 1 176 ? -31.666 -6.990 56.524 1.00 91.88 176 HIS A O 1
ATOM 1377 N N . PRO A 1 177 ? -32.151 -5.882 58.422 1.00 89.88 177 PRO A N 1
ATOM 1378 C CA . PRO A 1 177 ? -30.850 -6.129 59.049 1.00 89.88 177 PRO A CA 1
ATOM 1379 C C . PRO A 1 177 ? -30.539 -7.623 59.255 1.00 89.88 177 PRO A C 1
ATOM 1381 O O . PRO A 1 177 ? -29.373 -8.013 59.250 1.00 89.88 177 PRO A O 1
ATOM 1384 N N . GLU A 1 178 ? -31.558 -8.475 59.360 1.00 91.94 178 GLU A N 1
ATOM 1385 C CA . GLU A 1 178 ? -31.450 -9.935 59.451 1.00 91.94 178 GLU A CA 1
ATOM 1386 C C . GLU A 1 178 ? -30.757 -10.583 58.236 1.00 91.94 178 GLU A C 1
ATOM 1388 O O . GLU A 1 178 ? -30.133 -11.636 58.363 1.00 91.94 178 GLU A O 1
ATOM 1393 N N . CYS A 1 179 ? -30.788 -9.929 57.070 1.00 89.94 179 CYS A N 1
ATOM 1394 C CA . CYS A 1 179 ? -30.180 -10.414 55.827 1.00 89.94 179 CYS A CA 1
ATOM 1395 C C . CYS A 1 179 ? -28.739 -9.916 55.606 1.00 89.94 179 CYS A C 1
ATOM 1397 O O . CYS A 1 179 ? -28.181 -10.114 54.521 1.00 89.94 179 CYS A O 1
ATOM 1399 N N . ALA A 1 180 ? -28.108 -9.295 56.610 1.00 87.25 180 ALA A N 1
ATOM 1400 C CA . ALA A 1 180 ? -26.761 -8.721 56.531 1.00 87.25 180 ALA A CA 1
ATOM 1401 C C . ALA A 1 180 ? -25.691 -9.580 55.809 1.00 87.25 180 ALA A C 1
ATOM 1403 O O . ALA A 1 180 ? -24.974 -9.018 54.974 1.00 87.25 180 ALA A O 1
ATOM 1404 N N . PRO A 1 181 ? -25.555 -10.907 56.041 1.00 90.00 181 PRO A N 1
ATOM 1405 C CA . PRO A 1 181 ? -24.515 -11.696 55.369 1.00 90.00 181 PRO A CA 1
ATOM 1406 C C . PRO A 1 181 ? -24.729 -11.822 53.849 1.00 90.00 181 PRO A C 1
ATOM 1408 O O . PRO A 1 181 ? -23.763 -11.811 53.077 1.00 90.00 181 PRO A O 1
ATOM 1411 N N . THR A 1 182 ? -25.983 -11.893 53.399 1.00 89.31 182 THR A N 1
ATOM 1412 C CA . THR A 1 182 ? -26.328 -11.943 51.971 1.00 89.31 182 THR A CA 1
ATOM 1413 C C . THR A 1 182 ? -26.069 -10.593 51.311 1.00 89.31 182 THR A C 1
ATOM 1415 O O . THR A 1 182 ? -25.413 -10.537 50.269 1.00 89.31 182 THR A O 1
ATOM 1418 N N . VAL A 1 183 ? -26.478 -9.495 51.959 1.00 90.69 183 VAL A N 1
ATOM 1419 C CA . VAL A 1 183 ? -26.231 -8.128 51.465 1.00 90.69 183 VAL A CA 1
ATOM 1420 C C . VAL A 1 183 ? -24.734 -7.854 51.314 1.00 90.69 183 VAL A C 1
ATOM 1422 O O . VAL A 1 183 ? -24.304 -7.396 50.259 1.00 90.69 183 VAL A O 1
ATOM 1425 N N . ALA A 1 184 ? -23.912 -8.244 52.293 1.00 89.81 184 ALA A N 1
ATOM 1426 C CA . ALA A 1 184 ? -22.455 -8.092 52.226 1.00 89.81 184 ALA A CA 1
ATOM 1427 C C . ALA A 1 184 ? -21.801 -8.892 51.078 1.00 89.81 184 ALA A C 1
ATOM 1429 O O . ALA A 1 184 ? -20.694 -8.587 50.626 1.00 89.81 184 ALA A O 1
ATOM 1430 N N . THR A 1 185 ? -22.446 -9.959 50.602 1.00 91.12 185 THR A N 1
ATOM 1431 C CA . THR A 1 185 ? -21.978 -10.733 49.440 1.00 91.12 185 THR A CA 1
ATOM 1432 C C . THR A 1 185 ? -22.342 -10.041 48.124 1.00 91.12 185 THR A C 1
ATOM 1434 O O . THR A 1 185 ? -21.531 -10.011 47.194 1.00 91.12 185 THR A O 1
ATOM 1437 N N . MET A 1 186 ? -23.524 -9.425 48.058 1.00 90.19 186 MET A N 1
ATOM 1438 C CA . MET A 1 186 ? -23.945 -8.613 46.914 1.00 90.19 186 MET A CA 1
ATOM 1439 C C . MET A 1 186 ? -23.100 -7.336 46.792 1.00 90.19 186 MET A C 1
ATOM 1441 O O . MET A 1 186 ? -22.609 -7.054 45.703 1.00 90.19 186 MET A O 1
ATOM 1445 N N . GLU A 1 187 ? -22.820 -6.642 47.903 1.00 91.12 187 GLU A N 1
ATOM 1446 C CA . GLU A 1 187 ? -21.917 -5.475 47.948 1.00 91.12 187 GLU A CA 1
ATOM 1447 C C . GLU A 1 187 ? -20.529 -5.816 47.371 1.00 91.12 187 GLU A C 1
ATOM 1449 O O . GLU A 1 187 ? -20.021 -5.117 46.497 1.00 91.12 187 GLU A O 1
ATOM 1454 N N . ARG A 1 188 ? -19.941 -6.958 47.763 1.00 90.75 188 ARG A N 1
ATOM 1455 C CA . ARG A 1 188 ? -18.656 -7.429 47.206 1.00 90.75 188 ARG A CA 1
ATOM 1456 C C . ARG A 1 188 ? -18.707 -7.707 45.702 1.00 90.75 188 ARG A C 1
ATOM 1458 O O . ARG A 1 188 ? -17.698 -7.552 45.016 1.00 90.75 188 ARG A O 1
ATOM 1465 N N . SER A 1 189 ? -19.849 -8.153 45.188 1.00 89.50 189 SER A N 1
ATOM 1466 C CA . SER A 1 189 ? -20.026 -8.422 43.755 1.00 89.50 189 SER A CA 1
ATOM 1467 C C . SER A 1 189 ? -20.146 -7.121 42.959 1.00 89.50 189 SER A C 1
ATOM 1469 O O . SER A 1 189 ? -19.535 -6.999 41.899 1.00 89.50 189 SER A O 1
ATOM 1471 N N . VAL A 1 190 ? -20.850 -6.127 43.507 1.00 90.69 190 VAL A N 1
ATOM 1472 C CA . VAL A 1 190 ? -20.930 -4.770 42.950 1.00 90.69 190 VAL A CA 1
ATOM 1473 C C . VAL A 1 190 ? -19.554 -4.105 42.923 1.00 90.69 190 VAL A C 1
ATOM 1475 O O . VAL A 1 190 ? -19.166 -3.569 41.889 1.00 90.69 190 VAL A O 1
ATOM 1478 N N . GLU A 1 191 ? -18.758 -4.240 43.985 1.00 90.19 191 GLU A N 1
ATOM 1479 C CA . GLU A 1 191 ? -17.390 -3.702 44.021 1.00 90.19 191 GLU A CA 1
ATOM 1480 C C . GLU A 1 191 ? -16.499 -4.314 42.924 1.00 90.19 191 GLU A C 1
ATOM 1482 O O . GLU A 1 191 ? -15.729 -3.620 42.261 1.00 90.19 191 GLU A O 1
ATOM 1487 N N . ARG A 1 192 ? -16.643 -5.619 42.650 1.00 88.31 192 ARG A N 1
ATOM 1488 C CA . ARG A 1 192 ? -15.935 -6.275 41.536 1.00 88.31 192 ARG A CA 1
ATOM 1489 C C . ARG A 1 192 ? -16.371 -5.738 40.172 1.00 88.31 192 ARG A C 1
ATOM 1491 O O . ARG A 1 192 ? -15.516 -5.550 39.307 1.00 88.31 192 ARG A O 1
ATOM 1498 N N . LEU A 1 193 ? -17.667 -5.486 39.977 1.00 87.44 193 LEU A N 1
ATOM 1499 C CA . LEU A 1 193 ? -18.190 -4.883 38.744 1.00 87.44 193 LEU A CA 1
ATOM 1500 C C . LEU A 1 193 ? -17.685 -3.446 38.568 1.00 87.44 193 LEU A C 1
ATOM 1502 O O . LEU A 1 193 ? -17.278 -3.070 37.471 1.00 87.44 193 LEU A O 1
ATOM 1506 N N . ARG A 1 194 ? -17.614 -2.676 39.656 1.00 87.19 194 ARG A N 1
ATOM 1507 C CA . ARG A 1 194 ? -17.051 -1.322 39.676 1.00 87.19 194 ARG A CA 1
ATOM 1508 C C . ARG A 1 194 ? -15.571 -1.322 39.298 1.00 87.19 194 ARG A C 1
ATOM 1510 O O . ARG A 1 194 ? -15.157 -0.557 38.429 1.00 87.19 194 ARG A O 1
ATOM 1517 N N . ALA A 1 195 ? -14.785 -2.224 39.885 1.00 87.44 195 ALA A N 1
ATOM 1518 C CA . ALA A 1 195 ? -13.373 -2.388 39.549 1.00 87.44 195 ALA A CA 1
ATOM 1519 C C . ALA A 1 195 ? -13.167 -2.799 38.079 1.00 87.44 195 ALA A C 1
ATOM 1521 O O . ALA A 1 195 ? -12.223 -2.345 37.431 1.00 87.44 195 ALA A O 1
ATOM 1522 N N . PHE A 1 196 ? -14.053 -3.633 37.526 1.00 86.12 196 PHE A N 1
ATOM 1523 C CA . PHE A 1 196 ? -14.032 -3.990 36.107 1.00 86.12 196 PHE A CA 1
ATOM 1524 C C . PHE A 1 196 ? -14.341 -2.784 35.208 1.00 86.12 196 PHE A C 1
ATOM 1526 O O . PHE A 1 196 ? -13.565 -2.492 34.298 1.00 86.12 196 PHE A O 1
ATOM 1533 N N . ALA A 1 197 ? -15.405 -2.034 35.506 1.00 83.31 197 ALA A N 1
ATOM 1534 C CA . ALA A 1 197 ? -15.771 -0.826 34.767 1.00 83.31 197 ALA A CA 1
ATOM 1535 C C . ALA A 1 197 ? -14.658 0.239 34.804 1.00 83.31 197 ALA A C 1
ATOM 1537 O O . ALA A 1 197 ? -14.358 0.862 33.787 1.00 83.31 197 ALA A O 1
ATOM 1538 N N . GLN A 1 198 ? -13.973 0.402 35.939 1.00 85.00 198 GLN A N 1
ATOM 1539 C CA . GLN A 1 198 ? -12.817 1.299 36.043 1.00 85.00 198 GLN A CA 1
ATOM 1540 C C . GLN A 1 198 ? -11.652 0.870 35.145 1.00 85.00 198 GLN A C 1
ATOM 1542 O O . GLN A 1 198 ? -11.032 1.718 34.506 1.00 85.00 198 GLN A O 1
ATOM 1547 N N . ARG A 1 199 ? -11.369 -0.436 35.039 1.00 86.12 199 ARG A N 1
ATOM 1548 C CA . ARG A 1 199 ? -10.309 -0.948 34.150 1.00 86.12 199 ARG A CA 1
ATOM 1549 C C . ARG A 1 199 ? -10.608 -0.703 32.672 1.00 86.12 199 ARG A C 1
ATOM 1551 O O . ARG A 1 199 ? -9.673 -0.475 31.911 1.00 86.12 199 ARG A O 1
ATOM 1558 N N . LEU A 1 200 ? -11.880 -0.689 32.273 1.00 81.38 200 LEU A N 1
ATOM 1559 C CA . LEU A 1 200 ? -12.280 -0.315 30.909 1.00 81.38 200 LEU A CA 1
ATOM 1560 C C . LEU A 1 200 ? -11.948 1.151 30.581 1.00 81.38 200 LEU A C 1
ATOM 1562 O O . LEU A 1 200 ? -11.712 1.481 29.423 1.00 81.38 200 LEU A O 1
ATOM 1566 N N . GLY A 1 201 ? -11.836 2.016 31.596 1.00 77.94 201 GLY A N 1
ATOM 1567 C CA . GLY A 1 201 ? -11.424 3.413 31.437 1.00 77.94 201 GLY A CA 1
ATOM 1568 C C . GLY A 1 201 ? -9.976 3.617 30.975 1.00 77.94 201 GLY A C 1
ATOM 1569 O O . GLY A 1 201 ? -9.639 4.715 30.553 1.00 77.94 201 GLY A O 1
ATOM 1570 N N . ILE A 1 202 ? -9.124 2.582 30.989 1.00 80.62 202 ILE A N 1
ATOM 1571 C CA . ILE A 1 202 ? -7.744 2.664 30.467 1.00 80.62 202 ILE A CA 1
ATOM 1572 C C . ILE A 1 202 ? -7.728 2.981 28.960 1.00 80.62 202 ILE A C 1
ATOM 1574 O O . ILE A 1 202 ? -6.735 3.494 28.453 1.00 80.62 202 ILE A O 1
ATOM 1578 N N . ALA A 1 203 ? -8.822 2.707 28.245 1.00 77.06 203 ALA A N 1
ATOM 1579 C CA . ALA A 1 203 ? -8.936 2.958 26.812 1.00 77.06 203 ALA A CA 1
ATOM 1580 C C . ALA A 1 203 ? -9.257 4.420 26.442 1.00 77.06 203 ALA A C 1
ATOM 1582 O O . ALA A 1 203 ? -9.192 4.766 25.266 1.00 77.06 203 ALA A O 1
ATOM 1583 N N . ASP A 1 204 ? -9.561 5.280 27.417 1.00 75.00 204 ASP A N 1
ATOM 1584 C CA . ASP A 1 204 ? -9.933 6.688 27.204 1.00 75.00 204 ASP A CA 1
ATOM 1585 C C . ASP A 1 204 ? -8.883 7.506 26.412 1.00 75.00 204 ASP A C 1
ATOM 1587 O O . ASP A 1 204 ? -9.251 8.180 25.450 1.00 75.00 204 ASP A O 1
ATOM 1591 N N . PRO A 1 205 ? -7.562 7.383 26.675 1.00 78.38 205 PRO A N 1
ATOM 1592 C CA . PRO A 1 205 ? -6.541 8.132 25.933 1.00 78.38 205 PRO A CA 1
ATOM 1593 C C . PRO A 1 205 ? -6.379 7.706 24.467 1.00 78.38 205 PRO A C 1
ATOM 1595 O O . PRO A 1 205 ? -5.713 8.398 23.701 1.00 78.38 205 PRO A O 1
ATOM 1598 N N . LEU A 1 206 ? -6.920 6.545 24.079 1.00 74.00 206 LEU A N 1
ATOM 1599 C CA . LEU A 1 206 ? -6.832 6.023 22.712 1.00 74.00 206 LEU A CA 1
ATOM 1600 C C . LEU A 1 206 ? -7.935 6.582 21.801 1.00 74.00 206 LEU A C 1
ATOM 1602 O O . LEU A 1 206 ? -7.888 6.360 20.591 1.00 74.00 206 LEU A O 1
ATOM 1606 N N . VAL A 1 207 ? -8.923 7.289 22.357 1.00 75.88 207 VAL A N 1
ATOM 1607 C CA . VAL A 1 207 ? -10.036 7.861 21.597 1.00 75.88 207 VAL A CA 1
ATOM 1608 C C . VAL A 1 207 ? -9.722 9.306 21.229 1.00 75.88 207 VAL A C 1
ATOM 1610 O O . VAL A 1 207 ? -9.519 10.163 22.087 1.00 75.88 207 VAL A O 1
ATOM 1613 N N . VAL A 1 208 ? -9.706 9.591 19.927 1.00 74.56 208 VAL A N 1
ATOM 1614 C CA . VAL A 1 208 ? -9.646 10.962 19.418 1.00 74.56 208 VAL A CA 1
ATOM 1615 C C . VAL A 1 208 ? -11.076 11.464 19.257 1.00 74.56 208 VAL A C 1
ATOM 1617 O O . VAL A 1 208 ? -11.766 11.086 18.312 1.00 74.56 208 VAL A O 1
ATOM 1620 N N . TRP A 1 209 ? -11.516 12.310 20.183 1.00 71.38 209 TRP A N 1
ATOM 1621 C CA . TRP A 1 209 ? -12.829 12.951 20.133 1.00 71.38 209 TRP A CA 1
ATOM 1622 C C . TRP A 1 209 ? -12.902 13.936 18.959 1.00 71.38 209 TRP A C 1
ATOM 1624 O O . TRP A 1 209 ? -12.031 14.798 18.818 1.00 71.38 209 TRP A O 1
ATOM 1634 N N . ARG A 1 210 ? -13.915 13.799 18.096 1.00 68.12 210 ARG A N 1
ATOM 1635 C CA . ARG A 1 210 ? -14.171 14.714 16.970 1.00 68.12 210 ARG A CA 1
ATOM 1636 C C . ARG A 1 210 ? -15.429 15.540 17.237 1.00 68.12 210 ARG A C 1
ATOM 1638 O O . ARG A 1 210 ? -16.334 15.089 17.934 1.00 68.12 210 ARG A O 1
ATOM 1645 N N . GLU A 1 211 ? -15.498 16.740 16.659 1.00 50.19 211 GLU A N 1
ATOM 1646 C CA . GLU A 1 211 ? -16.713 17.567 16.692 1.00 50.19 211 GLU A CA 1
ATOM 1647 C C . GLU A 1 211 ? -17.899 16.769 16.117 1.00 50.19 211 GLU A C 1
ATOM 1649 O O . GLU A 1 211 ? -17.848 16.303 14.977 1.00 50.19 211 GLU A O 1
ATOM 1654 N N . GLY A 1 212 ? -18.944 16.573 16.928 1.00 60.44 212 GLY A N 1
ATOM 1655 C CA . GLY A 1 212 ? -20.108 15.737 16.602 1.00 60.44 212 GLY A CA 1
ATOM 1656 C C . GLY A 1 212 ? -20.240 14.448 17.425 1.00 60.44 212 GLY A C 1
ATOM 1657 O O . GLY A 1 212 ? -21.335 13.895 17.484 1.00 60.44 212 GLY A O 1
ATOM 1658 N N . ASP A 1 213 ? -19.187 14.021 18.132 1.00 61.47 213 ASP A N 1
ATOM 1659 C CA . ASP A 1 213 ? -19.232 12.886 19.074 1.00 61.47 213 ASP A CA 1
ATOM 1660 C C . ASP A 1 213 ? -19.770 13.295 20.471 1.00 61.47 213 ASP A C 1
ATOM 1662 O O . ASP A 1 213 ? -19.704 12.530 21.427 1.00 61.47 213 ASP A O 1
ATOM 1666 N N . GLU A 1 214 ? -20.308 14.509 20.626 1.00 58.00 214 GLU A N 1
ATOM 1667 C CA . GLU A 1 214 ? -20.713 15.082 21.924 1.00 58.00 214 GLU A CA 1
ATOM 1668 C C . GLU A 1 214 ? -22.017 14.488 22.489 1.00 58.00 214 GLU A C 1
ATOM 1670 O O . GLU A 1 214 ? -22.274 14.569 23.690 1.00 58.00 214 GLU A O 1
ATOM 1675 N N . SER A 1 215 ? -22.837 13.857 21.642 1.00 55.72 215 SER A N 1
ATOM 1676 C CA . SER A 1 215 ? -24.060 13.151 22.041 1.00 55.72 215 SER A CA 1
ATOM 1677 C C . SER A 1 215 ? -23.881 11.652 21.809 1.00 55.72 215 SER A C 1
ATOM 1679 O O . SER A 1 215 ? -24.342 11.075 20.825 1.00 55.72 215 SER A O 1
ATOM 1681 N N . PHE A 1 216 ? -23.138 11.022 22.715 1.00 60.94 216 PHE A N 1
ATOM 1682 C CA . PHE A 1 216 ? -22.899 9.582 22.709 1.00 60.94 216 PHE A CA 1
ATOM 1683 C C . PHE A 1 216 ? -24.121 8.847 23.287 1.00 60.94 216 PHE A C 1
ATOM 1685 O O . PHE A 1 216 ? -24.254 8.701 24.501 1.00 60.94 216 PHE A O 1
ATOM 1692 N N . ASP A 1 217 ? -25.034 8.377 22.433 1.00 70.44 217 ASP A N 1
ATOM 1693 C CA . ASP A 1 217 ? -26.098 7.460 22.861 1.00 70.44 217 ASP A CA 1
ATOM 1694 C C . ASP A 1 217 ? -25.551 6.024 22.930 1.00 70.44 217 ASP A C 1
ATOM 1696 O O . ASP A 1 217 ? -25.538 5.277 21.942 1.00 70.44 217 ASP A O 1
ATOM 1700 N N . ALA A 1 218 ? -25.078 5.659 24.123 1.00 68.06 218 ALA A N 1
ATOM 1701 C CA . ALA A 1 218 ? -24.522 4.349 24.445 1.00 68.06 218 ALA A CA 1
ATOM 1702 C C . ALA A 1 218 ? -25.469 3.187 24.090 1.00 68.06 218 ALA A C 1
ATOM 1704 O O . ALA A 1 218 ? -25.010 2.131 23.649 1.00 68.06 218 ALA A O 1
ATOM 1705 N N . GLU A 1 219 ? -26.782 3.377 24.236 1.00 71.94 219 GLU A N 1
ATOM 1706 C CA . GLU A 1 219 ? -27.773 2.328 24.005 1.00 71.94 219 GLU A CA 1
ATOM 1707 C C . GLU A 1 219 ? -27.956 2.059 22.507 1.00 71.94 219 GLU A C 1
ATOM 1709 O O . GLU A 1 219 ? -27.893 0.906 22.069 1.00 71.94 219 GLU A O 1
ATOM 1714 N N . SER A 1 220 ? -28.050 3.114 21.691 1.00 75.31 220 SER A N 1
ATOM 1715 C CA . SER A 1 220 ? -28.101 2.969 20.229 1.00 75.31 220 SER A CA 1
ATOM 1716 C C . SER A 1 220 ? -26.849 2.294 19.653 1.00 75.31 220 SER A C 1
ATOM 1718 O O . SER A 1 220 ? -26.936 1.515 18.697 1.00 75.31 220 SER A O 1
ATOM 1720 N N . MET A 1 221 ? -25.674 2.556 20.235 1.00 73.31 221 MET A N 1
ATOM 1721 C CA . MET A 1 221 ? -24.417 1.973 19.776 1.00 73.31 221 MET A CA 1
ATOM 1722 C C . MET A 1 221 ? -24.323 0.486 20.128 1.00 73.31 221 MET A C 1
ATOM 1724 O O . MET A 1 221 ? -23.912 -0.305 19.278 1.00 73.31 221 MET A O 1
ATOM 1728 N N . LEU A 1 222 ? -24.763 0.090 21.328 1.00 76.25 222 LEU A N 1
ATOM 1729 C CA . LEU A 1 222 ? -24.848 -1.317 21.736 1.00 76.25 222 LEU A CA 1
ATOM 1730 C C . LEU A 1 222 ? -25.834 -2.104 20.863 1.00 76.25 222 LEU A C 1
ATOM 1732 O O . LEU A 1 222 ? -25.485 -3.181 20.383 1.00 76.25 222 LEU A O 1
ATOM 1736 N N . GLN A 1 223 ? -27.011 -1.541 20.571 1.00 81.00 223 GLN A N 1
ATOM 1737 C CA . GLN A 1 223 ? -28.003 -2.173 19.692 1.00 81.00 223 GLN A CA 1
ATOM 1738 C C . GLN A 1 223 ? -27.477 -2.380 18.265 1.00 81.00 223 GLN A C 1
ATOM 1740 O O . GLN A 1 223 ? -27.673 -3.440 17.666 1.00 81.00 223 GLN A O 1
ATOM 1745 N N . ARG A 1 224 ? -26.768 -1.388 17.707 1.00 81.19 224 ARG A N 1
ATOM 1746 C CA . ARG A 1 224 ? -26.118 -1.531 16.391 1.00 81.19 224 ARG A CA 1
ATOM 1747 C C . ARG A 1 224 ? -25.093 -2.659 16.394 1.00 81.19 224 ARG A C 1
ATOM 1749 O O . ARG A 1 224 ? -25.033 -3.430 15.440 1.00 81.19 224 ARG A O 1
ATOM 1756 N N . LEU A 1 225 ? -24.326 -2.773 17.472 1.00 79.19 225 LEU A N 1
ATOM 1757 C CA . LEU A 1 225 ? -23.301 -3.797 17.625 1.00 79.19 225 LEU A CA 1
ATOM 1758 C C . LEU A 1 225 ? -23.879 -5.198 17.725 1.00 79.19 225 LEU A C 1
ATOM 1760 O O . LEU A 1 225 ? -23.369 -6.116 17.089 1.00 79.19 225 LEU A O 1
ATOM 1764 N N . GLU A 1 226 ? -24.954 -5.354 18.490 1.00 84.31 226 GLU A N 1
ATOM 1765 C CA . GLU A 1 226 ? -25.687 -6.609 18.594 1.00 84.31 226 GLU A CA 1
ATOM 1766 C C . GLU A 1 226 ? -26.232 -7.034 17.223 1.00 84.31 226 GLU A C 1
ATOM 1768 O O . GLU A 1 226 ? -26.040 -8.177 16.801 1.00 84.31 226 GLU A O 1
ATOM 1773 N N . ALA A 1 227 ? -26.808 -6.092 16.468 1.00 85.38 227 ALA A N 1
ATOM 1774 C CA . ALA A 1 227 ? -27.297 -6.337 15.114 1.00 85.38 227 ALA A CA 1
ATOM 1775 C C . ALA A 1 227 ? -26.176 -6.671 14.108 1.00 85.38 227 ALA A C 1
ATOM 1777 O O . ALA A 1 227 ? -26.396 -7.443 13.170 1.00 85.38 227 ALA A O 1
ATOM 1778 N N . ASP A 1 228 ? -24.986 -6.084 14.251 1.00 84.56 228 ASP A N 1
ATOM 1779 C CA . ASP A 1 228 ? -23.813 -6.407 13.428 1.00 84.56 228 ASP A CA 1
ATOM 1780 C C . ASP A 1 228 ? -23.241 -7.792 13.779 1.00 84.56 228 ASP A C 1
ATOM 1782 O O . ASP A 1 228 ? -22.980 -8.597 12.881 1.00 84.56 228 ASP A O 1
ATOM 1786 N N . LEU A 1 229 ? -23.114 -8.113 15.071 1.00 83.25 229 LEU A N 1
ATOM 1787 C CA . LEU A 1 229 ? -22.669 -9.424 15.560 1.00 83.25 229 LEU A CA 1
ATOM 1788 C C . LEU A 1 229 ? -23.606 -10.546 15.114 1.00 83.25 229 LEU A C 1
ATOM 1790 O O . LEU A 1 229 ? -23.135 -11.583 14.647 1.00 83.25 229 LEU A O 1
ATOM 1794 N N . ALA A 1 230 ? -24.920 -10.335 15.211 1.00 85.12 230 ALA A N 1
ATOM 1795 C CA . ALA A 1 230 ? -25.917 -11.296 14.752 1.00 85.12 230 ALA A CA 1
ATOM 1796 C C . ALA A 1 230 ? -25.745 -11.612 13.256 1.00 85.12 230 ALA A C 1
ATOM 1798 O O . ALA A 1 230 ? -25.683 -12.781 12.870 1.00 85.12 230 ALA A O 1
ATOM 1799 N N . ARG A 1 231 ? -25.565 -10.580 12.420 1.00 87.25 231 ARG A N 1
ATOM 1800 C CA . ARG A 1 231 ? -25.335 -10.732 10.973 1.00 87.25 231 ARG A CA 1
ATOM 1801 C C . ARG A 1 231 ? -24.036 -11.469 10.653 1.00 87.25 231 ARG A C 1
ATOM 1803 O O . ARG A 1 231 ? -24.006 -12.295 9.740 1.00 87.25 231 ARG A O 1
ATOM 1810 N N . GLU A 1 232 ? -22.961 -11.192 11.383 1.00 84.06 232 GLU A N 1
ATOM 1811 C CA . GLU A 1 232 ? -21.669 -11.841 11.145 1.00 84.06 232 GLU A CA 1
ATOM 1812 C C . GLU A 1 232 ? -21.667 -13.311 11.601 1.00 84.06 232 GLU A C 1
ATOM 1814 O O . GLU A 1 232 ? -21.125 -14.182 10.915 1.00 84.06 232 GLU A O 1
ATOM 1819 N N . LEU A 1 233 ? -22.338 -13.624 12.714 1.00 85.44 233 LEU A N 1
ATOM 1820 C CA . LEU A 1 233 ? -22.544 -15.003 13.167 1.00 85.44 233 LEU A CA 1
ATOM 1821 C C . LEU A 1 233 ? -23.386 -15.816 12.174 1.00 85.44 233 LEU A C 1
ATOM 1823 O O . LEU A 1 233 ? -23.083 -16.985 11.935 1.00 85.44 233 LEU A O 1
ATOM 1827 N N . GLU A 1 234 ? -24.402 -15.209 11.557 1.00 87.31 234 GLU A N 1
ATOM 1828 C CA . GLU A 1 234 ? -25.172 -15.841 10.480 1.00 87.31 234 GLU A CA 1
ATOM 1829 C C . GLU A 1 234 ? -24.326 -16.112 9.234 1.00 87.31 234 GLU A C 1
ATOM 1831 O O . GLU A 1 234 ? -24.449 -17.182 8.636 1.00 87.31 234 GLU A O 1
ATOM 1836 N N . ARG A 1 235 ? -23.439 -15.183 8.856 1.00 86.19 235 ARG A N 1
ATOM 1837 C CA . ARG A 1 235 ? -22.519 -15.372 7.724 1.00 86.19 235 ARG A CA 1
ATOM 1838 C C . ARG A 1 235 ? -21.545 -16.519 7.947 1.00 86.19 235 ARG A C 1
ATOM 1840 O O . ARG A 1 235 ? -21.316 -17.275 7.017 1.00 86.19 235 ARG A O 1
ATOM 1847 N N . ARG A 1 236 ? -20.999 -16.671 9.157 1.00 82.12 236 ARG A N 1
ATOM 1848 C CA . ARG A 1 236 ? -20.058 -17.761 9.486 1.00 82.12 236 ARG A CA 1
ATOM 1849 C C . ARG A 1 236 ? -20.712 -19.135 9.629 1.00 82.12 236 ARG A C 1
ATOM 1851 O O . ARG A 1 236 ? -20.003 -20.136 9.641 1.00 82.12 236 ARG A O 1
ATOM 1858 N N . ARG A 1 237 ? -22.036 -19.191 9.796 1.00 80.44 237 ARG A N 1
ATOM 1859 C CA . ARG A 1 237 ? -22.804 -20.446 9.843 1.00 80.44 237 ARG A CA 1
ATOM 1860 C C . ARG A 1 237 ? -23.194 -20.974 8.458 1.00 80.44 237 ARG A C 1
ATOM 1862 O O . ARG A 1 237 ? -23.645 -22.115 8.386 1.00 80.44 237 ARG A O 1
ATOM 1869 N N . ARG A 1 238 ? -23.073 -20.162 7.405 1.00 69.56 238 ARG A N 1
ATOM 1870 C CA . ARG A 1 238 ? -23.311 -20.549 6.005 1.00 69.56 238 ARG A CA 1
ATOM 1871 C C . ARG A 1 238 ? -22.005 -20.939 5.329 1.00 69.56 238 ARG A C 1
ATOM 1873 O O . ARG A 1 238 ? -22.076 -21.829 4.459 1.00 69.56 238 ARG A O 1
#